Protein AF-A0A2J0MIB4-F1 (afdb_monomer_lite)

pLDDT: mean 93.13, std 9.89, range [42.47, 98.75]

Structure (mmCIF, N/CA/C/O backbone):
data_AF-A0A2J0MIB4-F1
#
_entry.id   AF-A0A2J0MIB4-F1
#
loop_
_atom_site.group_PDB
_atom_site.id
_atom_site.type_symbol
_atom_site.label_atom_id
_atom_site.label_alt_id
_atom_site.label_comp_id
_atom_site.label_asym_id
_atom_site.label_entity_id
_atom_site.label_seq_id
_atom_site.pdbx_PDB_ins_code
_atom_site.Cartn_x
_atom_site.Cartn_y
_atom_site.Cartn_z
_atom_site.occupancy
_atom_site.B_iso_or_equiv
_atom_site.auth_seq_id
_atom_site.auth_comp_id
_atom_site.auth_asym_id
_atom_site.auth_atom_id
_atom_site.pdbx_PDB_model_num
ATOM 1 N N . MET A 1 1 ? -27.833 4.362 18.627 1.00 65.62 1 MET A N 1
ATOM 2 C CA . MET A 1 1 ? -28.154 3.607 17.398 1.00 65.62 1 MET A CA 1
ATOM 3 C C . MET A 1 1 ? -27.001 3.842 16.436 1.00 65.62 1 MET A C 1
ATOM 5 O O . MET A 1 1 ? -26.543 4.974 16.394 1.00 65.62 1 MET A O 1
ATOM 9 N N . ILE A 1 2 ? -26.454 2.807 15.792 1.00 77.62 2 ILE A N 1
ATOM 10 C CA . ILE A 1 2 ? -25.403 2.995 14.778 1.00 77.62 2 ILE A CA 1
ATOM 11 C C . ILE A 1 2 ? -26.098 3.322 13.460 1.00 77.62 2 ILE A C 1
ATOM 13 O O . ILE A 1 2 ? -26.940 2.545 13.018 1.00 77.62 2 ILE A O 1
ATOM 17 N N . ASP A 1 3 ? -25.752 4.467 12.888 1.00 88.25 3 ASP A N 1
ATOM 18 C CA . ASP A 1 3 ? -26.373 5.076 11.709 1.00 88.25 3 ASP A CA 1
ATOM 19 C C . ASP A 1 3 ? -25.356 5.406 10.601 1.00 88.25 3 ASP A C 1
ATOM 21 O O . ASP A 1 3 ? -25.704 6.023 9.602 1.00 88.25 3 ASP A O 1
ATOM 25 N N . ARG A 1 4 ? -24.097 4.978 10.760 1.00 92.69 4 ARG A N 1
ATOM 26 C CA . ARG A 1 4 ? -22.985 5.278 9.846 1.00 92.69 4 ARG A CA 1
ATOM 27 C C . ARG A 1 4 ? -21.941 4.169 9.835 1.00 92.69 4 ARG A C 1
ATOM 29 O O . ARG A 1 4 ? -21.779 3.465 10.832 1.00 92.69 4 ARG A O 1
ATOM 36 N N . ILE A 1 5 ? -21.193 4.064 8.737 1.00 94.75 5 ILE A N 1
ATOM 37 C CA . ILE A 1 5 ? -20.090 3.102 8.588 1.00 94.75 5 ILE A CA 1
ATOM 38 C C . ILE A 1 5 ? -18.940 3.454 9.542 1.00 94.75 5 ILE A C 1
ATOM 40 O O . ILE A 1 5 ? -18.485 2.600 10.302 1.00 94.75 5 ILE A O 1
ATOM 44 N N . ILE A 1 6 ? -18.510 4.722 9.567 1.00 96.12 6 ILE A N 1
ATOM 45 C CA . ILE A 1 6 ? -17.484 5.226 10.494 1.00 96.12 6 ILE A CA 1
ATOM 46 C C . ILE A 1 6 ? -18.156 5.575 11.829 1.00 96.12 6 ILE A C 1
ATOM 48 O O . ILE A 1 6 ? -18.542 6.712 12.105 1.00 96.12 6 ILE A O 1
ATOM 52 N N . ASN A 1 7 ? -18.360 4.558 12.660 1.00 95.12 7 ASN A N 1
ATOM 53 C CA . ASN A 1 7 ? -19.226 4.620 13.838 1.00 95.12 7 ASN A CA 1
ATOM 54 C C . ASN A 1 7 ? -18.513 4.961 15.160 1.00 95.12 7 ASN A C 1
ATOM 56 O O . ASN A 1 7 ? -19.194 5.190 16.161 1.00 95.12 7 ASN A O 1
ATOM 60 N N . THR A 1 8 ? -17.178 5.054 15.187 1.00 95.56 8 THR A N 1
ATOM 61 C CA . THR A 1 8 ? -16.422 5.448 16.387 1.00 95.56 8 THR A CA 1
ATOM 62 C C . THR A 1 8 ? -15.363 6.512 16.095 1.00 95.56 8 THR A C 1
ATOM 64 O O . THR A 1 8 ? -14.706 6.516 15.058 1.00 95.56 8 THR A O 1
ATOM 67 N N . LYS A 1 9 ? -15.183 7.435 17.049 1.00 94.12 9 LYS A N 1
ATOM 68 C CA . LYS A 1 9 ? -14.080 8.414 17.055 1.00 94.12 9 LYS A CA 1
ATOM 69 C C . LYS A 1 9 ? -12.878 7.937 17.873 1.00 94.12 9 LYS A C 1
ATOM 71 O O . LYS A 1 9 ? -11.797 8.504 17.750 1.00 94.12 9 LYS A O 1
ATOM 76 N N . ASN A 1 10 ? -13.064 6.935 18.733 1.00 95.25 10 ASN A N 1
ATOM 77 C CA . ASN A 1 10 ? -11.999 6.410 19.575 1.00 95.25 10 ASN A CA 1
ATOM 78 C C . ASN A 1 10 ? -11.287 5.266 18.851 1.00 95.25 10 ASN A C 1
ATOM 80 O O . ASN A 1 10 ? -11.841 4.178 18.704 1.00 95.25 10 ASN A O 1
ATOM 84 N N . ILE A 1 11 ? -10.041 5.512 18.445 1.00 95.88 11 ILE A N 1
ATOM 85 C CA . ILE A 1 11 ? -9.193 4.525 17.765 1.00 95.88 11 ILE A CA 1
ATOM 86 C C . ILE A 1 11 ? -8.948 3.295 18.638 1.00 95.88 11 ILE A C 1
ATOM 88 O O . ILE A 1 11 ? -8.892 2.181 18.124 1.00 95.88 11 ILE A O 1
ATOM 92 N N . LYS A 1 12 ? -8.865 3.465 19.962 1.00 95.19 12 LYS A N 1
ATOM 93 C CA . LYS A 1 12 ? -8.644 2.342 20.880 1.00 95.19 12 LYS A CA 1
ATOM 94 C C . LYS A 1 12 ? -9.797 1.345 20.853 1.00 95.19 12 LYS A C 1
ATOM 96 O O . LYS A 1 12 ? -9.542 0.148 20.919 1.00 95.19 12 LYS A O 1
ATOM 101 N N . ASP A 1 13 ? -11.020 1.830 20.661 1.00 95.56 13 ASP A N 1
ATOM 102 C CA . ASP A 1 13 ? -12.225 0.997 20.625 1.00 95.56 13 ASP A CA 1
ATOM 103 C C . ASP A 1 13 ? -12.520 0.436 19.230 1.00 95.56 13 ASP A C 1
ATOM 105 O O . ASP A 1 13 ? -13.460 -0.338 19.087 1.00 95.56 13 ASP A O 1
ATOM 109 N N . ALA A 1 14 ? -11.788 0.868 18.199 1.00 97.62 14 ALA A N 1
ATOM 110 C CA . ALA A 1 14 ? -12.029 0.458 16.823 1.00 97.62 14 ALA A CA 1
ATOM 111 C C . ALA A 1 14 ? -11.465 -0.941 16.549 1.00 97.62 14 ALA A C 1
ATOM 113 O O . ALA A 1 14 ? -10.335 -1.240 16.942 1.00 97.62 14 ALA A O 1
ATOM 114 N N . ASP A 1 15 ? -12.232 -1.754 15.831 1.00 97.38 15 ASP A N 1
ATOM 115 C CA . ASP A 1 15 ? -11.788 -3.029 15.263 1.00 97.38 15 ASP A CA 1
ATOM 116 C C . ASP A 1 15 ? -11.026 -2.772 13.952 1.00 97.38 15 ASP A C 1
ATOM 118 O O . ASP A 1 15 ? -9.971 -3.355 13.693 1.00 97.38 15 ASP A O 1
ATOM 122 N N . VAL A 1 16 ? -11.538 -1.824 13.157 1.00 98.06 16 VAL A N 1
ATOM 123 C CA . VAL A 1 16 ? -10.976 -1.397 11.873 1.00 98.06 16 VAL A CA 1
ATOM 124 C C . VAL A 1 16 ? -10.640 0.090 11.910 1.00 98.06 16 VAL A C 1
ATOM 126 O O . VAL A 1 16 ? -11.438 0.920 12.352 1.00 98.06 16 VAL A O 1
ATOM 129 N N . VAL A 1 17 ? -9.467 0.449 11.396 1.00 98.56 17 VAL A N 1
ATOM 130 C CA . VAL A 1 17 ? -9.052 1.842 11.218 1.00 98.56 17 VAL A CA 1
ATOM 131 C C . VAL A 1 17 ? -8.842 2.126 9.738 1.00 98.56 17 VAL A C 1
ATOM 133 O O . VAL A 1 17 ? -7.945 1.574 9.102 1.00 98.56 17 VAL A O 1
ATOM 136 N N . ILE A 1 18 ? -9.646 3.038 9.198 1.00 98.44 18 ILE A N 1
ATOM 137 C CA . ILE A 1 18 ? -9.416 3.609 7.877 1.00 98.44 18 ILE A CA 1
ATOM 138 C C . ILE A 1 18 ? -8.330 4.681 8.010 1.00 98.44 18 ILE A C 1
ATOM 140 O O . ILE A 1 18 ? -8.533 5.708 8.662 1.00 98.44 18 ILE A O 1
ATOM 144 N N . LEU A 1 19 ? -7.175 4.454 7.391 1.00 98.56 19 LEU A N 1
ATOM 145 C CA . 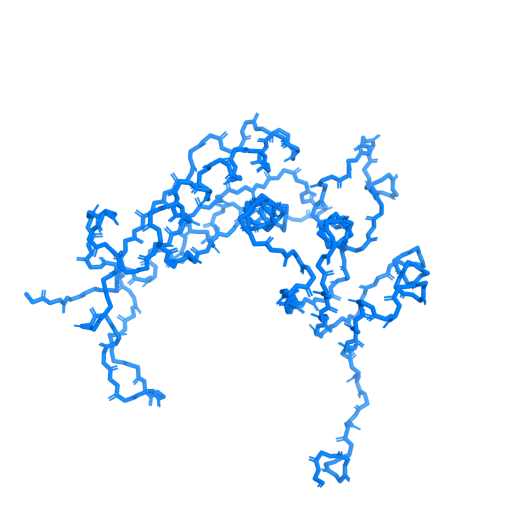LEU A 1 19 ? -6.027 5.357 7.397 1.00 98.56 19 LEU A CA 1
ATOM 146 C C . LEU A 1 19 ? -5.927 6.076 6.051 1.00 98.56 19 LEU A C 1
ATOM 148 O O . LEU A 1 19 ? -5.504 5.505 5.051 1.00 98.56 19 LEU A O 1
ATOM 152 N N . SER A 1 20 ? -6.297 7.350 6.001 1.00 98.50 20 SER A N 1
ATOM 153 C CA . SER A 1 20 ? -6.128 8.163 4.794 1.00 98.50 20 SER A CA 1
ATOM 154 C C . SER A 1 20 ? -4.698 8.691 4.669 1.00 98.50 20 SER A C 1
ATOM 156 O O . SER A 1 20 ? -4.241 9.457 5.519 1.00 98.50 20 SER A O 1
ATOM 158 N N . ALA A 1 21 ? -4.038 8.364 3.560 1.00 98.06 21 ALA A N 1
ATOM 159 C CA . ALA A 1 21 ? -2.727 8.856 3.150 1.00 98.06 21 ALA A CA 1
ATOM 160 C C . ALA A 1 21 ? -2.851 9.629 1.817 1.00 98.06 21 ALA A C 1
ATOM 162 O O . ALA A 1 21 ? -2.502 9.103 0.761 1.00 98.06 21 ALA A O 1
ATOM 163 N N . PRO A 1 22 ? -3.385 10.868 1.830 1.00 96.88 22 PRO A N 1
ATOM 164 C CA . PRO A 1 22 ? -3.568 11.672 0.621 1.00 96.88 22 PRO A CA 1
ATOM 165 C C . PRO A 1 22 ? -2.215 12.188 0.124 1.00 96.88 22 PRO A C 1
ATOM 167 O O . PRO A 1 22 ? -1.774 13.282 0.489 1.00 96.88 22 PRO A O 1
ATOM 170 N N . TYR A 1 23 ? -1.543 11.364 -0.670 1.00 96.19 23 TYR A N 1
ATOM 171 C CA . TYR A 1 23 ? -0.230 11.640 -1.227 1.00 96.19 23 TYR A CA 1
ATOM 172 C C . TYR A 1 23 ? -0.287 11.654 -2.749 1.00 96.19 23 TYR A C 1
ATOM 174 O O . TYR A 1 23 ? -0.892 10.774 -3.354 1.00 96.19 23 TYR A O 1
ATOM 182 N N . GLU A 1 24 ? 0.329 12.669 -3.338 1.00 93.25 24 GLU A N 1
ATOM 183 C CA . GLU A 1 24 ? 0.481 12.853 -4.776 1.00 93.25 24 GLU A CA 1
ATOM 184 C C . GLU A 1 24 ? 1.740 13.691 -4.981 1.00 93.25 24 GLU A C 1
ATOM 186 O O . GLU A 1 24 ? 1.788 14.850 -4.566 1.00 93.25 24 GLU A O 1
ATOM 191 N N . HIS A 1 25 ? 2.779 13.084 -5.535 1.00 90.00 25 HIS A N 1
ATOM 192 C CA . HIS A 1 25 ? 4.059 13.737 -5.795 1.00 90.00 25 HIS A CA 1
ATOM 193 C C . HIS A 1 25 ? 4.787 13.086 -6.967 1.00 90.00 25 HIS A C 1
ATOM 195 O O . HIS A 1 25 ? 5.466 13.785 -7.712 1.00 90.00 25 HIS A O 1
ATOM 201 N N . SER A 1 26 ? 4.693 11.763 -7.116 1.00 81.75 26 SER A N 1
ATOM 202 C CA . SER A 1 26 ? 5.381 11.031 -8.179 1.00 81.75 26 SER A CA 1
ATOM 203 C C . SER A 1 26 ? 4.499 10.742 -9.392 1.00 81.75 26 SER A C 1
ATOM 205 O O . SER A 1 26 ? 4.967 10.064 -10.297 1.00 81.75 26 SER A O 1
ATOM 207 N N . VAL A 1 27 ? 3.244 11.211 -9.436 1.00 84.38 27 VAL A N 1
ATOM 208 C CA . VAL A 1 27 ? 2.352 11.043 -10.600 1.00 84.38 27 VAL A CA 1
ATOM 209 C C . VAL A 1 27 ? 3.012 11.498 -11.908 1.00 84.38 27 VAL A C 1
ATOM 211 O O . VAL A 1 27 ? 3.536 12.603 -12.002 1.00 84.38 27 VAL A O 1
ATOM 214 N N . SER A 1 28 ? 2.941 10.652 -12.936 1.00 77.62 28 SER A N 1
ATOM 215 C CA . SER A 1 28 ? 3.608 10.872 -14.230 1.00 77.62 28 SER A CA 1
ATOM 216 C C . SER A 1 28 ? 2.726 11.533 -15.296 1.00 77.62 28 SER A C 1
ATOM 218 O O . SER A 1 28 ? 3.239 11.972 -16.322 1.00 77.62 28 SER A O 1
ATOM 220 N N . PHE A 1 29 ? 1.403 11.603 -15.091 1.00 82.31 29 PHE A N 1
ATOM 221 C CA . PHE A 1 29 ? 0.470 12.119 -16.102 1.00 82.31 29 PHE A CA 1
ATOM 222 C C . PHE A 1 29 ? -0.543 13.131 -15.553 1.00 82.31 29 PHE A C 1
ATOM 224 O O . PHE A 1 29 ? -0.432 14.324 -15.822 1.00 82.31 29 PHE A O 1
ATOM 231 N N . MET A 1 30 ? -1.541 12.674 -14.790 1.00 87.31 30 MET A N 1
ATOM 232 C CA . MET A 1 30 ? -2.611 13.521 -14.253 1.00 87.31 30 MET A CA 1
ATOM 233 C C . MET A 1 30 ? -2.613 13.505 -12.726 1.00 87.31 30 MET A C 1
ATOM 235 O O . MET A 1 30 ? -2.502 12.445 -12.114 1.00 87.31 30 MET A O 1
ATOM 239 N N . GLY A 1 31 ? -2.787 14.686 -12.130 1.00 90.62 31 GLY A N 1
ATOM 240 C CA . GLY A 1 31 ? -3.015 14.835 -10.693 1.00 90.62 31 GLY A CA 1
ATOM 241 C C . GLY A 1 31 ? -4.488 14.687 -10.293 1.00 90.62 31 GLY A C 1
ATOM 242 O O . GLY A 1 31 ? -5.376 14.511 -11.129 1.00 90.62 31 GLY A O 1
ATOM 243 N N . GLY A 1 32 ? -4.754 14.818 -8.994 1.00 93.62 32 GLY A N 1
ATOM 244 C CA . GLY A 1 32 ? -6.069 14.686 -8.366 1.00 93.62 32 GLY A CA 1
ATOM 245 C C . GLY A 1 32 ? -6.212 13.488 -7.421 1.00 93.62 32 GLY A C 1
ATOM 246 O O . GLY A 1 32 ? -7.149 13.463 -6.619 1.00 93.62 32 GLY A O 1
ATOM 247 N N . THR A 1 33 ? -5.280 12.537 -7.427 1.00 94.62 33 THR A N 1
ATOM 248 C CA . THR A 1 33 ? -5.353 11.320 -6.615 1.00 94.62 33 THR A CA 1
ATOM 249 C C . THR A 1 33 ? -5.280 11.602 -5.111 1.00 94.62 33 THR A C 1
ATOM 251 O O . THR A 1 33 ? -5.970 10.962 -4.317 1.00 94.62 33 THR A O 1
ATOM 254 N N . ALA A 1 34 ? -4.592 12.672 -4.687 1.00 95.88 34 ALA A N 1
ATOM 255 C CA . ALA A 1 34 ? -4.608 13.114 -3.285 1.00 95.88 34 ALA A CA 1
ATOM 256 C C . ALA A 1 34 ? -6.013 13.512 -2.770 1.00 95.88 34 ALA A C 1
ATOM 258 O O . ALA A 1 34 ? -6.234 13.582 -1.556 1.00 95.88 34 ALA A O 1
ATOM 259 N N . GLN A 1 35 ? -6.980 13.770 -3.660 1.00 96.62 35 GLN A N 1
ATOM 260 C CA . GLN A 1 35 ? -8.370 14.058 -3.291 1.00 96.62 35 GLN A CA 1
ATOM 261 C C . GLN A 1 35 ? -9.207 12.789 -3.065 1.00 96.62 35 GLN A C 1
ATOM 263 O O . GLN A 1 35 ? -10.248 12.867 -2.405 1.00 96.62 35 GLN A O 1
ATOM 268 N N . GLY A 1 36 ? -8.746 11.636 -3.565 1.00 96.81 36 GLY A N 1
ATOM 269 C CA . GLY A 1 36 ? -9.427 10.342 -3.490 1.00 96.81 36 GLY A CA 1
ATOM 270 C C . GLY A 1 36 ? -9.872 9.974 -2.073 1.00 96.81 36 GLY A C 1
ATOM 271 O O . GLY A 1 36 ? -11.076 9.802 -1.859 1.00 96.81 36 GLY A O 1
ATOM 272 N N . PRO A 1 37 ? -8.973 9.975 -1.066 1.00 97.69 37 PRO A N 1
ATOM 273 C CA . PRO A 1 37 ? -9.341 9.616 0.301 1.00 97.69 37 PRO A CA 1
ATOM 274 C C . PRO A 1 37 ? -10.475 10.473 0.861 1.00 97.69 37 PRO A C 1
ATOM 276 O O . PRO A 1 37 ? -11.413 9.951 1.452 1.00 97.69 37 PRO A O 1
ATOM 279 N N . LYS A 1 38 ? -10.445 11.794 0.629 1.00 96.75 38 LYS A N 1
ATOM 280 C CA . LYS A 1 38 ? -11.499 12.700 1.112 1.00 96.75 38 LYS A CA 1
ATOM 281 C C . LYS A 1 38 ? -12.851 12.372 0.477 1.00 96.75 38 LYS A C 1
ATOM 283 O O . LYS A 1 38 ? -13.867 12.416 1.162 1.00 96.75 38 LYS A O 1
ATOM 288 N N . LYS A 1 39 ? -12.875 12.069 -0.824 1.00 97.00 39 LYS A N 1
ATOM 289 C CA . LYS A 1 39 ? -14.112 11.734 -1.540 1.00 97.00 39 LYS A CA 1
ATOM 290 C C . LYS A 1 39 ? -14.695 10.402 -1.072 1.00 97.00 39 LYS A C 1
ATOM 292 O O . LYS A 1 39 ? -15.890 10.355 -0.814 1.00 97.00 39 LYS A O 1
ATOM 297 N N . ILE A 1 40 ? -13.859 9.379 -0.886 1.00 97.62 40 ILE A N 1
ATOM 298 C CA . ILE A 1 40 ? -14.291 8.071 -0.371 1.00 97.62 40 ILE A CA 1
ATOM 299 C C . ILE A 1 40 ? -14.894 8.219 1.028 1.00 97.62 40 ILE A C 1
ATOM 301 O O . ILE A 1 40 ? -16.010 7.765 1.252 1.00 97.62 40 ILE A O 1
ATOM 305 N N . ILE A 1 41 ? -14.209 8.913 1.945 1.00 97.19 41 ILE A N 1
ATOM 306 C CA . ILE A 1 41 ? -14.714 9.139 3.310 1.00 97.19 41 ILE A CA 1
ATOM 307 C C . ILE A 1 41 ? -16.061 9.867 3.295 1.00 97.19 41 ILE A C 1
ATOM 309 O O . ILE A 1 41 ? -16.993 9.431 3.962 1.00 97.19 41 ILE A O 1
ATOM 313 N N . ASN A 1 42 ? -16.204 10.917 2.480 1.00 95.06 42 ASN A N 1
ATOM 314 C CA . ASN A 1 42 ? -17.478 11.624 2.358 1.00 95.06 42 ASN A CA 1
ATOM 315 C C . ASN A 1 42 ? -18.620 10.699 1.904 1.00 95.06 42 ASN A C 1
ATOM 317 O O . ASN A 1 42 ? -19.725 10.823 2.429 1.00 95.06 42 ASN A O 1
ATOM 321 N N . CYS A 1 43 ? -18.360 9.786 0.959 1.00 94.44 43 CYS A N 1
ATOM 322 C CA . CYS A 1 43 ? -19.354 8.810 0.516 1.00 94.44 43 CYS A CA 1
ATOM 323 C C . CYS A 1 43 ? -19.701 7.800 1.620 1.00 94.44 43 CYS A C 1
ATOM 325 O O . CYS A 1 43 ? -20.879 7.526 1.832 1.00 94.44 43 CYS A O 1
ATOM 327 N N . LEU A 1 44 ? -18.695 7.285 2.340 1.00 93.44 44 LEU A N 1
ATOM 328 C CA . LEU A 1 44 ? -18.892 6.348 3.455 1.00 93.44 44 LEU A CA 1
ATOM 329 C C . LEU A 1 44 ? -19.725 6.957 4.594 1.00 93.44 44 LEU A C 1
ATOM 331 O O . LEU A 1 44 ? -20.465 6.235 5.257 1.00 93.44 44 LEU A O 1
ATOM 335 N N . ASP A 1 45 ? -19.606 8.267 4.819 1.00 88.62 45 ASP A N 1
ATOM 336 C CA . ASP A 1 45 ? -20.331 8.967 5.883 1.00 88.62 45 ASP A CA 1
ATOM 337 C C . ASP A 1 45 ? -21.764 9.366 5.499 1.00 88.62 45 ASP A C 1
ATOM 339 O O . ASP A 1 45 ? -22.601 9.485 6.390 1.00 88.62 45 ASP A O 1
ATOM 343 N N . ASN A 1 46 ? -22.055 9.619 4.215 1.00 85.88 46 ASN A N 1
ATOM 344 C CA . ASN A 1 46 ? -23.288 10.329 3.832 1.00 85.88 46 ASN A CA 1
ATOM 345 C C . ASN A 1 46 ? -24.085 9.713 2.671 1.00 85.88 46 ASN A C 1
ATOM 347 O O . ASN A 1 46 ? -25.162 10.219 2.362 1.00 85.88 46 ASN A O 1
ATOM 351 N N . ASN A 1 47 ? -23.573 8.693 1.973 1.00 88.62 47 ASN A N 1
ATOM 352 C CA . ASN A 1 47 ? -24.122 8.292 0.669 1.00 88.62 47 ASN A CA 1
ATOM 353 C C . ASN A 1 47 ? -24.361 6.788 0.499 1.00 88.62 47 ASN A C 1
ATOM 355 O O . ASN A 1 47 ? -24.714 6.373 -0.604 1.00 88.62 47 ASN A O 1
ATOM 359 N N . LEU A 1 48 ? -24.158 5.977 1.540 1.00 91.12 48 LEU A N 1
ATOM 360 C CA . LEU A 1 48 ? -24.322 4.526 1.468 1.00 91.12 48 LEU A CA 1
ATOM 361 C C . LEU A 1 48 ? -25.360 4.025 2.465 1.00 91.12 48 LEU A C 1
ATOM 363 O O . LEU A 1 48 ? -25.413 4.476 3.608 1.00 91.12 48 LEU A O 1
ATOM 367 N N . GLU A 1 49 ? -26.129 3.036 2.024 1.00 91.62 49 GLU A N 1
ATOM 368 C CA . GLU A 1 49 ? -26.959 2.223 2.903 1.00 91.62 49 GLU A CA 1
ATOM 369 C C . GLU A 1 49 ? -26.075 1.334 3.786 1.00 91.62 49 GLU A C 1
ATOM 371 O O . GLU A 1 49 ? -25.033 0.840 3.351 1.00 91.62 49 GLU A O 1
ATOM 376 N N . LEU A 1 50 ? -26.490 1.103 5.035 1.00 93.06 50 LEU A N 1
ATOM 377 C CA . LEU A 1 50 ? -25.729 0.250 5.958 1.00 93.06 50 LEU A CA 1
ATOM 378 C C . LEU A 1 50 ? -25.893 -1.245 5.672 1.00 93.06 50 LEU A C 1
ATOM 380 O O . LEU A 1 50 ? -25.071 -2.038 6.135 1.00 93.06 50 LEU A O 1
ATOM 384 N N . PHE A 1 51 ? -26.972 -1.627 4.985 1.00 95.00 51 PHE A N 1
ATOM 385 C CA . PHE A 1 51 ? -27.276 -3.016 4.675 1.00 95.00 51 PHE A CA 1
ATOM 386 C C . PHE A 1 51 ? -26.480 -3.471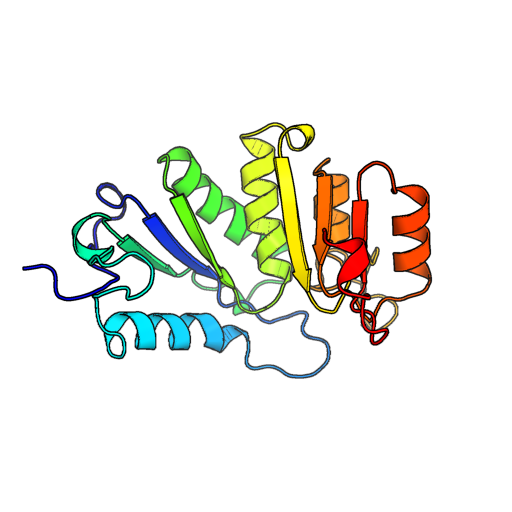 3.455 1.00 95.00 51 PHE A C 1
ATOM 388 O O . PHE A 1 51 ? -26.648 -2.951 2.353 1.00 95.00 51 PHE A O 1
ATOM 395 N N . ASP A 1 52 ? -25.634 -4.470 3.664 1.00 94.81 52 ASP A N 1
ATOM 396 C CA . ASP A 1 52 ? -24.899 -5.145 2.610 1.00 94.81 52 ASP A CA 1
ATOM 397 C C . ASP A 1 52 ? -25.768 -6.261 2.014 1.00 94.81 52 ASP A C 1
ATOM 399 O O . ASP A 1 52 ? -26.225 -7.163 2.725 1.00 94.81 52 ASP A O 1
ATOM 403 N N . VAL A 1 53 ? -26.018 -6.177 0.707 1.00 95.56 53 VAL A N 1
ATOM 404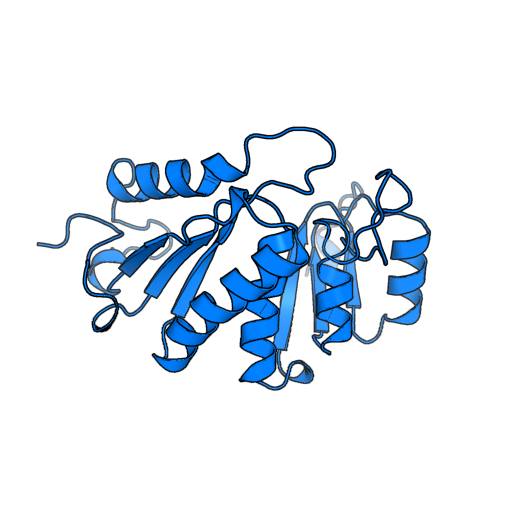 C CA . VAL A 1 53 ? -26.912 -7.096 -0.013 1.00 95.56 53 VAL A CA 1
ATOM 405 C C . VAL A 1 53 ? -26.287 -8.459 -0.288 1.00 95.56 53 VAL A C 1
ATOM 407 O O . VAL A 1 53 ? -27.022 -9.415 -0.488 1.00 95.56 53 VAL A O 1
ATOM 410 N N . GLU A 1 54 ? -24.960 -8.574 -0.291 1.00 95.56 54 GLU A N 1
ATOM 411 C CA . GLU A 1 54 ? -24.268 -9.841 -0.538 1.00 95.56 54 GLU A CA 1
ATOM 412 C C . GLU A 1 54 ? -24.150 -10.649 0.761 1.00 95.56 54 GLU A C 1
ATOM 414 O O . GLU A 1 54 ? -24.397 -11.854 0.794 1.00 95.56 54 GLU A O 1
ATOM 419 N N . LEU A 1 55 ? -23.849 -9.963 1.865 1.00 94.81 55 LEU A N 1
ATOM 420 C CA . LEU A 1 55 ? -23.710 -10.547 3.198 1.00 94.81 55 LEU A CA 1
ATOM 421 C C . LEU A 1 55 ? -25.032 -10.611 3.977 1.00 94.81 55 LEU A C 1
ATOM 423 O O . LEU A 1 55 ? -25.063 -11.169 5.078 1.00 94.81 55 LEU A O 1
ATOM 427 N N . HIS A 1 56 ? -26.102 -10.009 3.448 1.00 95.69 56 HIS A N 1
ATOM 428 C CA . HIS A 1 56 ? -27.421 -9.885 4.075 1.00 95.69 56 HIS A CA 1
ATOM 429 C C . HIS A 1 56 ? -27.365 -9.421 5.542 1.00 95.69 56 HIS A C 1
ATOM 431 O O . HIS A 1 56 ? -28.047 -9.957 6.423 1.00 95.69 56 HIS A O 1
ATOM 437 N N . CYS A 1 57 ? -26.522 -8.433 5.845 1.00 95.62 57 CYS A N 1
ATOM 438 C CA . CYS A 1 57 ? -26.428 -7.866 7.188 1.00 95.62 57 CYS A CA 1
ATOM 439 C C . CYS A 1 57 ? -25.951 -6.413 7.161 1.00 95.62 57 CYS A C 1
ATOM 441 O O . CYS A 1 57 ? -25.649 -5.880 6.105 1.00 95.62 57 CYS A O 1
ATOM 443 N N . GLU A 1 58 ? -25.871 -5.769 8.326 1.00 95.06 58 GLU A N 1
ATOM 444 C CA . GLU A 1 58 ? -25.280 -4.433 8.463 1.00 95.06 58 GLU A CA 1
ATOM 445 C C . GLU A 1 58 ? -23.898 -4.546 9.128 1.00 95.06 58 GLU A C 1
ATOM 447 O O . GLU A 1 58 ? -23.825 -4.608 10.364 1.00 95.06 58 GLU A O 1
ATOM 452 N N . PRO A 1 59 ? -22.787 -4.582 8.362 1.00 93.88 59 PRO A N 1
ATOM 453 C CA . PRO A 1 59 ? -21.441 -4.717 8.925 1.00 93.88 59 PRO A CA 1
ATOM 454 C C . PRO A 1 59 ? -21.121 -3.632 9.955 1.00 93.88 59 PRO A C 1
ATOM 456 O O . PRO A 1 59 ? -20.535 -3.916 10.999 1.00 93.88 59 PRO A O 1
ATOM 459 N N . ALA A 1 60 ? -21.606 -2.409 9.721 1.00 93.81 60 ALA A N 1
ATOM 460 C CA . ALA A 1 60 ? -21.443 -1.277 10.628 1.00 93.81 60 ALA A CA 1
ATOM 461 C C . ALA A 1 60 ? -22.030 -1.526 12.030 1.00 93.81 60 ALA A C 1
ATOM 463 O O . ALA A 1 60 ? -21.588 -0.901 12.988 1.00 93.81 60 ALA A O 1
ATOM 464 N N . LYS A 1 61 ? -22.995 -2.442 12.198 1.00 94.44 61 LYS A N 1
ATOM 465 C CA . LYS A 1 61 ? -23.527 -2.807 13.525 1.00 94.44 61 LYS A CA 1
ATOM 466 C C . LYS A 1 61 ? -22.679 -3.846 14.259 1.00 94.44 61 LYS A C 1
ATOM 468 O O . LYS A 1 61 ? -22.858 -4.023 15.461 1.00 94.44 61 LYS A O 1
ATOM 473 N N . LYS A 1 62 ? -21.780 -4.531 13.550 1.00 94.50 62 LYS A N 1
ATOM 474 C CA . LYS A 1 62 ? -20.937 -5.616 14.075 1.00 94.50 62 LYS A CA 1
ATOM 475 C C . LYS A 1 62 ? -19.476 -5.201 14.250 1.00 94.50 62 LYS A C 1
ATOM 477 O O . LYS A 1 62 ? -18.789 -5.800 15.066 1.00 94.50 62 LYS A O 1
ATOM 482 N N . ILE A 1 63 ? -19.019 -4.203 13.494 1.00 95.44 63 ILE A N 1
ATOM 483 C CA . ILE A 1 63 ? -17.616 -3.781 13.421 1.00 95.44 63 ILE A CA 1
ATOM 484 C C . ILE A 1 63 ? -17.516 -2.301 13.788 1.00 95.44 63 ILE A C 1
ATOM 486 O O . ILE A 1 63 ? -18.175 -1.450 13.181 1.00 95.44 63 ILE A O 1
ATOM 490 N N . LYS A 1 64 ? -16.670 -1.971 14.764 1.00 96.88 64 LYS A N 1
ATOM 491 C CA . LYS A 1 64 ? -16.341 -0.586 15.101 1.00 96.88 64 LYS A CA 1
ATOM 492 C C . LYS A 1 64 ? -15.279 -0.060 14.147 1.00 96.88 64 LYS A C 1
ATOM 494 O O . LYS A 1 64 ? -14.141 -0.526 14.159 1.00 96.88 64 LYS A O 1
ATOM 499 N N . THR A 1 65 ? -15.640 0.946 13.361 1.00 97.56 65 THR A N 1
ATOM 500 C CA . THR A 1 65 ? -14.751 1.547 12.365 1.00 97.56 65 THR A CA 1
ATOM 501 C C . THR A 1 65 ? -14.431 2.984 12.744 1.00 97.56 65 THR A C 1
ATOM 503 O O . THR A 1 65 ? -15.334 3.799 12.953 1.00 97.56 65 THR A O 1
ATOM 506 N N . ALA A 1 66 ? -13.139 3.296 12.816 1.00 97.81 66 ALA A N 1
ATOM 507 C CA . ALA A 1 66 ? -12.634 4.652 12.988 1.00 97.81 66 ALA A CA 1
ATOM 508 C C . ALA A 1 66 ? -11.926 5.141 11.723 1.00 97.81 66 ALA A C 1
ATOM 510 O O . ALA A 1 66 ? -11.472 4.352 10.896 1.00 97.81 66 ALA A O 1
ATOM 511 N N . HIS A 1 67 ? -11.776 6.457 11.605 1.00 98.06 67 HIS A N 1
ATOM 512 C CA . HIS A 1 67 ? -11.039 7.097 10.521 1.00 98.06 67 HIS A CA 1
ATOM 513 C C . HIS A 1 67 ? -9.975 8.039 11.073 1.00 98.06 67 HIS A C 1
ATOM 515 O O . HIS A 1 67 ? -10.252 8.855 11.952 1.00 98.06 67 HIS A O 1
ATOM 521 N N . ILE A 1 68 ? -8.764 7.946 10.524 1.00 97.69 68 ILE A N 1
ATOM 522 C CA . ILE A 1 68 ? -7.699 8.928 10.729 1.00 97.69 68 ILE A CA 1
ATOM 523 C C . ILE A 1 68 ? -7.048 9.310 9.407 1.00 97.69 68 ILE A C 1
ATOM 525 O O . ILE A 1 68 ? -7.032 8.554 8.437 1.00 97.69 68 ILE A O 1
ATOM 529 N N . LYS A 1 69 ? -6.477 10.512 9.376 1.00 97.81 69 LYS A N 1
ATOM 530 C CA . LYS A 1 69 ? -5.800 11.074 8.210 1.00 97.81 69 LYS A CA 1
ATOM 531 C C . LYS A 1 69 ? -4.373 11.453 8.575 1.00 97.81 69 LYS A C 1
ATOM 533 O O . LYS A 1 69 ? -4.165 12.227 9.507 1.00 97.81 69 LYS A O 1
ATOM 538 N N . ILE A 1 70 ? -3.406 10.988 7.791 1.00 97.56 70 ILE A N 1
ATOM 539 C CA . ILE A 1 70 ? -2.022 11.446 7.897 1.00 97.56 70 ILE A CA 1
ATOM 540 C C . ILE A 1 70 ? -1.934 12.864 7.330 1.00 97.56 70 ILE A C 1
ATOM 542 O O . ILE A 1 70 ? -2.358 13.142 6.204 1.00 97.56 70 ILE A O 1
ATOM 546 N N . THR A 1 71 ? -1.390 13.783 8.120 1.00 94.94 71 THR A N 1
ATOM 547 C CA . THR A 1 71 ? -1.231 15.190 7.744 1.00 94.94 71 THR A CA 1
ATOM 548 C C . THR A 1 71 ? 0.134 15.450 7.108 1.00 94.94 71 THR A C 1
ATOM 550 O O . THR A 1 71 ? 1.087 14.699 7.303 1.00 94.94 71 THR A O 1
ATOM 553 N N . GLU A 1 72 ? 0.247 16.538 6.344 1.00 93.88 72 GLU A N 1
ATOM 554 C CA . GLU A 1 72 ? 1.516 17.058 5.801 1.00 93.88 72 GLU A CA 1
ATOM 555 C C . GLU A 1 72 ? 2.316 16.112 4.886 1.00 93.88 72 GLU A C 1
ATOM 557 O O . GLU A 1 72 ? 3.513 16.317 4.694 1.00 93.88 72 GLU A O 1
ATOM 562 N N . LEU A 1 73 ? 1.684 15.091 4.298 1.00 94.69 73 LEU A N 1
ATOM 563 C CA . LEU A 1 73 ? 2.342 14.230 3.306 1.00 94.69 73 LEU A CA 1
ATOM 564 C C . LEU A 1 73 ? 2.729 14.998 2.035 1.00 94.69 73 LEU A C 1
ATOM 566 O O . LEU A 1 73 ? 3.778 14.744 1.459 1.00 94.69 73 LEU A O 1
ATOM 570 N N . ASN A 1 74 ? 1.932 15.991 1.641 1.00 90.62 74 ASN A N 1
ATOM 571 C CA . ASN A 1 74 ? 2.135 16.804 0.438 1.00 90.62 74 ASN A CA 1
ATOM 572 C C . ASN A 1 74 ? 3.418 17.657 0.442 1.00 90.62 74 ASN A C 1
ATOM 574 O O . ASN A 1 74 ? 3.775 18.221 -0.584 1.00 90.62 74 ASN A O 1
ATOM 578 N N . LYS A 1 75 ? 4.090 17.795 1.590 1.00 91.81 75 LYS A N 1
ATOM 579 C CA . LYS A 1 75 ? 5.355 18.540 1.721 1.00 91.81 75 LYS A CA 1
ATOM 580 C C . LYS A 1 75 ? 6.586 17.635 1.589 1.00 91.81 75 LYS A C 1
ATOM 582 O O . LYS A 1 75 ? 7.710 18.103 1.763 1.00 91.81 75 LYS A O 1
ATOM 587 N N . LEU A 1 76 ? 6.387 16.332 1.392 1.00 94.88 76 LEU A N 1
ATOM 588 C CA . LEU A 1 76 ? 7.433 15.323 1.489 1.00 94.88 76 LEU A CA 1
ATOM 589 C C . LEU A 1 76 ? 7.725 14.702 0.124 1.00 94.88 76 LEU A C 1
ATOM 591 O O . LEU A 1 76 ? 6.817 14.338 -0.620 1.00 94.88 76 LEU A O 1
ATOM 595 N N . ILE A 1 77 ? 9.014 14.513 -0.149 1.00 93.62 77 ILE A N 1
ATOM 596 C CA . ILE A 1 77 ? 9.471 13.648 -1.240 1.00 93.62 77 ILE A CA 1
ATOM 597 C C . ILE A 1 77 ? 9.078 12.181 -0.964 1.00 93.62 77 ILE A C 1
ATOM 599 O O . ILE A 1 77 ? 8.906 11.833 0.215 1.00 93.62 77 ILE A O 1
ATOM 603 N N . PRO A 1 78 ? 9.000 11.318 -1.993 1.00 93.50 78 PRO A N 1
ATOM 604 C CA . PRO A 1 78 ? 8.482 9.950 -1.882 1.00 93.50 78 PRO A CA 1
ATOM 605 C C . PRO A 1 78 ? 9.064 9.129 -0.732 1.00 93.50 78 PRO A C 1
ATOM 607 O O . PRO A 1 78 ? 8.316 8.630 0.109 1.00 93.50 78 PRO A O 1
ATOM 610 N N . GLU A 1 79 ? 10.390 9.085 -0.592 1.00 94.12 79 GLU A N 1
ATOM 611 C CA . GLU A 1 79 ? 11.050 8.360 0.504 1.00 94.12 79 GLU A CA 1
ATOM 612 C C . GLU A 1 79 ? 10.615 8.861 1.899 1.00 94.12 79 GLU A C 1
ATOM 614 O O . GLU A 1 79 ? 10.366 8.081 2.822 1.00 94.12 79 GLU A O 1
ATOM 619 N N . LYS A 1 80 ? 10.500 10.183 2.083 1.00 96.62 80 LYS A N 1
ATOM 620 C CA . LYS A 1 80 ? 10.095 10.769 3.372 1.00 96.62 80 LYS A CA 1
ATOM 621 C C . LYS A 1 80 ? 8.611 10.538 3.651 1.00 96.62 80 LYS A C 1
ATOM 623 O O . LYS A 1 80 ? 8.245 10.307 4.804 1.00 96.62 80 LYS A O 1
ATOM 628 N N . ALA A 1 81 ? 7.769 10.587 2.619 1.00 96.50 81 ALA A N 1
ATOM 629 C CA . ALA A 1 81 ? 6.352 10.264 2.728 1.00 96.50 81 ALA A CA 1
ATOM 630 C C . ALA A 1 81 ? 6.161 8.795 3.131 1.00 96.50 81 ALA A C 1
ATOM 632 O O . ALA A 1 81 ? 5.466 8.522 4.108 1.00 96.50 81 ALA A O 1
ATOM 633 N N . ALA A 1 82 ? 6.866 7.875 2.466 1.00 95.75 82 ALA A N 1
ATOM 634 C CA . ALA A 1 82 ? 6.914 6.458 2.811 1.00 95.75 82 ALA A CA 1
ATOM 635 C C . ALA A 1 82 ? 7.290 6.227 4.282 1.00 95.75 82 ALA A C 1
ATOM 637 O O . ALA A 1 82 ? 6.561 5.540 4.995 1.00 95.75 82 ALA A O 1
ATOM 638 N N . LYS A 1 83 ? 8.365 6.862 4.774 1.00 96.88 83 LYS A N 1
ATOM 639 C CA . LYS A 1 83 ? 8.785 6.763 6.187 1.00 96.88 83 LYS A CA 1
ATOM 640 C C . LYS A 1 83 ? 7.728 7.288 7.160 1.00 96.88 83 LYS A C 1
ATOM 642 O O . LYS A 1 83 ? 7.508 6.689 8.213 1.00 96.88 83 LYS A O 1
ATOM 647 N N . LYS A 1 84 ? 7.049 8.391 6.823 1.00 97.94 84 LYS A N 1
ATOM 648 C CA . LYS A 1 84 ? 5.961 8.929 7.654 1.00 97.94 84 LYS A CA 1
ATOM 649 C C . LYS A 1 84 ? 4.767 7.972 7.697 1.00 97.94 84 LYS A C 1
ATOM 651 O O . LYS A 1 84 ? 4.263 7.692 8.779 1.00 97.94 84 LYS A O 1
ATOM 656 N N . ILE A 1 85 ? 4.355 7.437 6.547 1.00 98.06 85 ILE A N 1
ATOM 657 C CA . ILE A 1 85 ? 3.271 6.448 6.446 1.00 98.06 85 ILE A CA 1
ATOM 658 C C . ILE A 1 85 ? 3.620 5.198 7.246 1.00 98.06 85 ILE A C 1
ATOM 660 O O . ILE A 1 85 ? 2.809 4.748 8.046 1.00 98.06 85 ILE A O 1
ATOM 664 N N . ASN A 1 86 ? 4.844 4.697 7.097 1.00 98.00 86 ASN A N 1
ATOM 665 C CA . ASN A 1 86 ? 5.358 3.565 7.850 1.00 98.00 86 ASN A CA 1
ATOM 666 C C . ASN A 1 86 ? 5.230 3.768 9.366 1.00 98.00 86 ASN A C 1
ATOM 668 O O . ASN A 1 86 ? 4.727 2.890 10.063 1.00 98.00 86 ASN A O 1
ATOM 672 N N . SER A 1 87 ? 5.628 4.937 9.876 1.00 97.88 87 SER A N 1
ATOM 673 C CA . SER A 1 87 ? 5.520 5.253 11.303 1.00 97.88 87 SER A CA 1
ATOM 674 C C . SER A 1 87 ? 4.069 5.285 11.794 1.00 97.88 87 SER A C 1
ATOM 676 O O . SER A 1 87 ? 3.775 4.709 12.840 1.00 97.88 87 SER A O 1
ATOM 678 N N . GLU A 1 88 ? 3.153 5.917 11.054 1.00 98.06 88 GLU A N 1
ATOM 679 C CA . GLU A 1 88 ? 1.735 5.957 11.441 1.00 98.06 88 GLU A CA 1
ATOM 680 C C . GLU A 1 88 ? 1.075 4.573 11.351 1.00 98.06 88 GLU A C 1
ATOM 682 O O . GLU A 1 88 ? 0.319 4.190 12.241 1.00 98.06 88 GLU A O 1
ATOM 687 N N . TYR A 1 89 ? 1.410 3.790 10.323 1.00 98.19 89 TYR A N 1
ATOM 688 C CA . TYR A 1 89 ? 0.895 2.434 10.136 1.00 98.19 89 TYR A CA 1
ATOM 689 C C . TYR A 1 89 ? 1.377 1.487 11.245 1.00 98.19 89 TYR A C 1
ATOM 691 O O . TYR A 1 89 ? 0.584 0.726 11.794 1.00 98.19 89 TYR A O 1
ATOM 699 N N . GLN A 1 90 ? 2.653 1.577 11.644 1.00 97.75 90 GLN A N 1
ATOM 700 C CA . GLN A 1 90 ? 3.206 0.782 12.748 1.00 97.75 90 GLN A CA 1
ATOM 701 C C . GLN A 1 90 ? 2.476 1.017 14.074 1.00 97.75 90 GLN A C 1
ATOM 703 O O . GLN A 1 90 ? 2.249 0.061 14.808 1.00 97.75 90 GLN A O 1
ATOM 708 N N . LYS A 1 91 ? 2.075 2.258 14.387 1.00 97.12 91 LYS A N 1
ATOM 709 C CA . LYS A 1 91 ? 1.307 2.544 15.615 1.00 97.12 91 LYS A CA 1
ATOM 710 C C . LYS A 1 91 ? -0.000 1.749 15.641 1.00 97.12 91 LYS A C 1
ATOM 712 O O . LYS A 1 91 ? -0.310 1.115 16.642 1.00 97.12 91 LYS A O 1
ATOM 717 N N . LEU A 1 92 ? -0.725 1.737 14.521 1.00 97.75 92 LEU A N 1
ATOM 718 C CA . LEU A 1 92 ? -1.980 0.993 14.390 1.00 97.75 92 LEU A CA 1
ATOM 719 C C . LEU A 1 92 ? -1.763 -0.520 14.465 1.00 97.75 92 LEU A C 1
ATOM 721 O O . LEU A 1 92 ? -2.529 -1.214 15.129 1.00 97.75 92 LEU A O 1
ATOM 725 N N . LEU A 1 93 ? -0.707 -1.026 13.820 1.00 96.00 93 LEU A N 1
ATOM 726 C CA . LEU A 1 93 ? -0.340 -2.435 13.926 1.00 96.00 93 LEU A CA 1
ATOM 727 C C . LEU A 1 93 ? -0.035 -2.811 15.376 1.00 96.00 93 LEU A C 1
ATOM 729 O O . LEU A 1 93 ? -0.576 -3.798 15.860 1.00 96.00 93 LEU A O 1
ATOM 733 N N . ASN A 1 94 ? 0.779 -2.034 16.089 1.00 95.50 94 ASN A N 1
ATOM 734 C CA . ASN A 1 94 ? 1.139 -2.322 17.482 1.00 95.50 94 ASN A CA 1
ATOM 735 C C . ASN A 1 94 ? -0.085 -2.355 18.411 1.00 95.50 94 ASN A C 1
ATOM 737 O O . ASN A 1 94 ? -0.118 -3.141 19.354 1.00 95.50 94 ASN A O 1
ATOM 741 N N . ASP A 1 95 ? -1.123 -1.583 18.085 1.00 95.62 95 ASP A N 1
ATOM 742 C CA . ASP A 1 95 ? -2.425 -1.603 18.761 1.00 95.62 95 ASP A CA 1
ATOM 743 C C . ASP A 1 95 ? -3.365 -2.725 18.255 1.00 95.62 95 ASP A C 1
ATOM 745 O O . ASP A 1 95 ? -4.558 -2.735 18.569 1.00 95.62 95 ASP A O 1
ATOM 749 N N . ASN A 1 96 ? -2.839 -3.670 17.465 1.00 95.44 96 ASN A N 1
ATOM 750 C CA . ASN A 1 96 ? -3.536 -4.794 16.828 1.00 95.44 96 ASN A CA 1
ATOM 751 C C . ASN A 1 96 ? -4.774 -4.380 16.020 1.00 95.44 96 ASN A C 1
ATOM 753 O O . ASN A 1 96 ? -5.779 -5.090 15.992 1.00 95.44 96 ASN A O 1
ATOM 757 N N . LYS A 1 97 ? -4.712 -3.218 15.362 1.00 97.25 97 LYS A N 1
ATOM 758 C CA . LYS A 1 97 ? -5.798 -2.727 14.510 1.00 97.25 97 LYS A CA 1
ATOM 759 C C . LYS A 1 97 ? -5.736 -3.357 13.129 1.00 97.25 97 LYS A C 1
ATOM 761 O O . LYS A 1 97 ? -4.664 -3.455 12.533 1.00 97.25 97 LYS A O 1
ATOM 766 N N . PHE A 1 98 ? -6.902 -3.706 12.588 1.00 97.56 98 PHE A N 1
ATOM 767 C CA . PHE A 1 98 ? -7.026 -3.995 11.165 1.00 97.56 98 PHE A CA 1
ATOM 768 C C . PHE A 1 98 ? -7.059 -2.671 10.395 1.00 97.56 98 PHE A C 1
ATOM 770 O O . PHE A 1 98 ? -7.902 -1.813 10.665 1.00 97.56 98 PHE A O 1
ATOM 777 N N . VAL A 1 99 ? -6.127 -2.468 9.463 1.00 98.25 99 VAL A N 1
ATOM 778 C CA . VAL A 1 99 ? -5.950 -1.173 8.791 1.00 98.25 99 VAL A CA 1
ATOM 779 C C . VAL A 1 99 ? -6.415 -1.252 7.343 1.00 98.25 99 VAL A C 1
ATOM 781 O O . VAL A 1 99 ? -5.946 -2.090 6.579 1.00 98.25 99 VAL A O 1
ATOM 784 N N . ILE A 1 100 ? -7.291 -0.327 6.951 1.00 98.19 100 ILE A N 1
ATOM 785 C CA . ILE A 1 100 ? -7.659 -0.086 5.552 1.00 98.19 100 ILE A CA 1
ATOM 786 C C . ILE A 1 100 ? -7.036 1.243 5.146 1.00 98.19 100 ILE A C 1
ATOM 788 O O . ILE A 1 100 ? -7.455 2.301 5.613 1.00 98.19 100 ILE A O 1
ATOM 792 N N . MET A 1 101 ? -6.019 1.213 4.288 1.00 98.19 101 MET A N 1
ATOM 793 C CA . MET A 1 101 ? -5.360 2.440 3.853 1.00 98.19 101 MET A CA 1
ATOM 794 C C . MET A 1 101 ? -6.018 2.999 2.590 1.00 98.19 101 MET A C 1
ATOM 796 O O . MET A 1 101 ? -6.145 2.305 1.587 1.00 98.19 101 MET 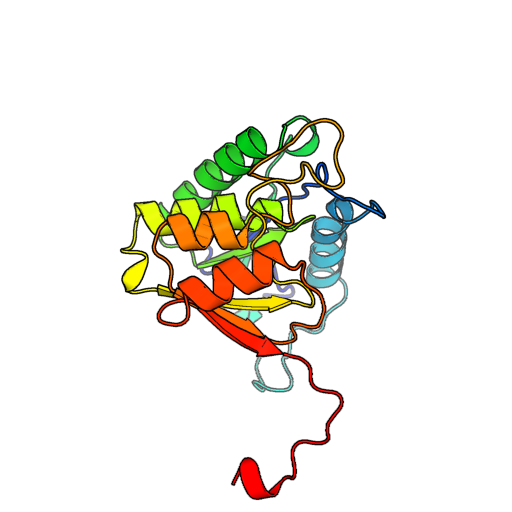A O 1
ATOM 800 N N . LEU A 1 102 ? -6.396 4.276 2.629 1.00 98.25 102 LEU A N 1
ATOM 801 C CA . LEU A 1 102 ? -6.879 5.020 1.466 1.00 98.25 102 LEU A CA 1
ATOM 802 C C . LEU A 1 102 ? -5.769 5.946 0.981 1.00 98.25 102 LEU A C 1
ATOM 804 O O . LEU A 1 102 ? -5.481 6.968 1.611 1.00 98.25 102 LEU A O 1
ATOM 808 N N . GLY A 1 103 ? -5.134 5.554 -0.116 1.00 96.00 103 GLY A N 1
ATOM 809 C CA . GLY A 1 103 ? -4.033 6.276 -0.742 1.00 96.00 103 GLY A CA 1
ATOM 810 C C . GLY A 1 103 ? -4.459 7.416 -1.657 1.00 96.00 103 GLY A C 1
ATOM 811 O O . GLY A 1 103 ? -5.637 7.586 -1.961 1.00 96.00 103 GLY A O 1
ATOM 812 N N . GLY A 1 104 ? -3.466 8.167 -2.125 1.00 93.31 104 GLY A N 1
ATOM 813 C CA . GLY A 1 104 ? -3.563 8.880 -3.393 1.00 93.31 104 GLY A CA 1
ATOM 814 C C . GLY A 1 104 ? -2.854 8.074 -4.479 1.00 93.31 104 GLY A C 1
ATOM 815 O O . GLY A 1 104 ? -3.488 7.336 -5.223 1.00 93.31 104 GLY A O 1
ATOM 816 N N . GLU A 1 105 ? -1.536 8.202 -4.578 1.00 91.94 105 GLU A N 1
ATOM 817 C CA . GLU A 1 105 ? -0.721 7.440 -5.537 1.00 91.94 105 GLU A CA 1
ATOM 818 C C . GLU A 1 105 ? -0.133 6.157 -4.934 1.00 91.94 105 GLU A C 1
ATOM 820 O O . GLU A 1 105 ? -0.163 5.960 -3.718 1.00 91.94 105 GLU A O 1
ATOM 825 N N . HIS A 1 106 ? 0.455 5.298 -5.774 1.00 94.38 106 HIS A N 1
ATOM 826 C CA . HIS A 1 106 ? 0.880 3.958 -5.360 1.00 94.38 106 HIS A CA 1
ATOM 827 C C . HIS A 1 106 ? 2.055 3.944 -4.360 1.00 94.38 106 HIS A C 1
ATOM 829 O O . HIS A 1 106 ? 2.195 2.994 -3.590 1.00 94.38 106 HIS A O 1
ATOM 835 N N . THR A 1 107 ? 2.852 5.020 -4.274 1.00 92.25 107 THR A N 1
ATOM 836 C CA . THR A 1 107 ? 3.961 5.172 -3.306 1.00 92.25 107 THR A CA 1
ATOM 837 C C . THR A 1 107 ? 3.547 4.898 -1.859 1.00 92.25 107 THR A C 1
ATOM 839 O O . THR A 1 107 ? 4.345 4.391 -1.068 1.00 92.25 107 THR A O 1
ATOM 842 N N . VAL A 1 108 ? 2.290 5.181 -1.497 1.00 96.12 108 VAL A N 1
ATOM 843 C CA . VAL A 1 108 ? 1.793 4.954 -0.132 1.00 96.12 108 VAL A CA 1
ATOM 844 C C . VAL A 1 108 ? 1.885 3.487 0.299 1.00 96.12 108 VAL A C 1
ATOM 846 O O . VAL A 1 108 ? 2.130 3.221 1.478 1.00 96.12 108 VAL A O 1
ATOM 849 N N . SER A 1 109 ? 1.743 2.545 -0.642 1.00 97.31 109 SER A N 1
ATOM 850 C CA . SER A 1 109 ? 1.755 1.105 -0.369 1.00 97.31 109 SER A CA 1
ATOM 851 C C . SER A 1 109 ? 3.091 0.647 0.202 1.00 97.31 109 SER A C 1
ATOM 853 O O . SER A 1 109 ? 3.105 -0.189 1.106 1.00 97.31 109 SER A O 1
ATOM 855 N N . PHE A 1 110 ? 4.209 1.241 -0.235 1.00 97.50 110 PHE A N 1
ATOM 856 C CA . PHE A 1 110 ? 5.525 0.908 0.311 1.00 97.50 110 PHE A CA 1
ATOM 857 C C . PHE A 1 110 ? 5.599 1.200 1.816 1.00 97.50 110 PHE A C 1
ATOM 859 O O . PHE A 1 110 ? 6.052 0.354 2.580 1.00 97.50 110 PHE A O 1
ATOM 866 N N . GLY A 1 111 ? 5.100 2.356 2.270 1.00 96.75 111 GLY A N 1
ATOM 867 C CA . GLY A 1 111 ? 5.130 2.714 3.691 1.00 96.75 111 GLY A CA 1
ATOM 868 C C . GLY A 1 111 ? 4.384 1.705 4.573 1.00 96.75 111 GLY A C 1
ATOM 869 O O . GLY A 1 111 ? 4.904 1.288 5.610 1.00 96.75 111 GLY A O 1
ATOM 870 N N . ALA A 1 112 ? 3.195 1.276 4.138 1.00 97.50 112 ALA A N 1
ATOM 871 C CA . ALA A 1 112 ? 2.387 0.282 4.843 1.00 97.50 112 ALA A CA 1
ATOM 872 C C . ALA A 1 112 ? 3.022 -1.117 4.834 1.00 97.50 112 ALA A C 1
ATOM 874 O O . ALA A 1 112 ? 3.119 -1.762 5.877 1.00 97.50 112 ALA A O 1
ATOM 875 N N . LEU A 1 113 ? 3.502 -1.582 3.681 1.00 98.12 113 LEU A N 1
ATOM 876 C CA . LEU A 1 113 ? 4.080 -2.922 3.559 1.00 98.12 113 LEU A CA 1
ATOM 877 C C . LEU A 1 113 ? 5.460 -3.027 4.221 1.00 98.12 113 LEU A C 1
ATOM 879 O O . LEU A 1 113 ? 5.768 -4.053 4.821 1.00 98.12 113 LEU A O 1
ATOM 883 N N . GLU A 1 114 ? 6.247 -1.947 4.238 1.00 98.06 114 GLU A N 1
ATOM 884 C CA . GLU A 1 114 ? 7.461 -1.864 5.060 1.00 98.06 114 GLU A CA 1
ATOM 885 C C . GLU A 1 114 ? 7.126 -1.898 6.567 1.00 98.06 114 GLU A C 1
ATOM 887 O O . GLU A 1 114 ? 7.942 -2.301 7.392 1.00 98.06 114 GLU A O 1
ATOM 892 N N . ALA A 1 115 ? 5.936 -1.454 6.986 1.00 97.81 115 ALA A N 1
ATOM 893 C CA . ALA A 1 115 ? 5.550 -1.516 8.400 1.00 97.81 115 ALA A CA 1
ATOM 894 C C . ALA A 1 115 ? 5.204 -2.954 8.787 1.00 97.81 115 ALA A C 1
ATOM 896 O O . ALA A 1 115 ? 5.591 -3.418 9.856 1.00 97.81 115 ALA A O 1
ATOM 897 N N . ILE A 1 116 ? 4.529 -3.663 7.882 1.00 97.81 116 ILE A N 1
ATOM 898 C CA . ILE A 1 116 ? 4.205 -5.080 8.030 1.00 97.81 116 ILE A CA 1
ATOM 899 C C . ILE A 1 116 ? 5.482 -5.927 8.049 1.00 97.81 116 ILE A C 1
ATOM 901 O O . ILE A 1 116 ? 5.617 -6.763 8.936 1.00 97.81 116 ILE A O 1
ATOM 905 N N . SER A 1 117 ? 6.457 -5.668 7.168 1.00 97.81 117 SER A N 1
ATOM 906 C CA . SER A 1 117 ? 7.712 -6.440 7.122 1.00 97.81 117 SER A CA 1
ATOM 907 C C . SER A 1 117 ? 8.583 -6.318 8.375 1.00 97.81 117 SER A C 1
ATOM 909 O O . SER A 1 117 ? 9.438 -7.165 8.617 1.00 97.81 117 SER A O 1
ATOM 911 N N . LYS A 1 118 ? 8.393 -5.260 9.175 1.00 96.62 118 LYS A N 1
ATOM 912 C CA . LYS A 1 118 ? 9.084 -5.074 10.463 1.00 96.62 118 LYS A CA 1
ATOM 913 C C . LYS A 1 118 ? 8.468 -5.902 11.590 1.00 96.62 118 LYS A C 1
ATOM 915 O O . LYS A 1 118 ? 9.130 -6.115 12.602 1.00 96.62 118 LYS A O 1
ATOM 920 N N . ARG A 1 119 ? 7.212 -6.325 11.438 1.00 95.12 119 ARG A N 1
ATOM 921 C CA . ARG A 1 119 ? 6.462 -7.090 12.440 1.00 95.12 119 ARG A CA 1
ATOM 922 C C . ARG A 1 119 ? 6.378 -8.570 12.081 1.00 95.12 119 ARG A C 1
ATOM 924 O O . ARG A 1 119 ? 6.540 -9.414 12.953 1.00 95.12 119 ARG A O 1
ATOM 931 N N . GLU A 1 120 ? 6.119 -8.858 10.815 1.00 95.94 120 GLU A N 1
ATOM 932 C CA . GLU A 1 120 ? 5.873 -10.195 10.290 1.00 95.94 120 GLU A CA 1
ATOM 933 C C . GLU A 1 120 ? 6.982 -10.584 9.310 1.00 95.94 120 GLU A C 1
ATOM 935 O O . GLU A 1 120 ? 7.568 -9.725 8.650 1.00 95.94 120 GLU A O 1
ATOM 940 N N . ASN A 1 121 ? 7.255 -11.882 9.171 1.00 97.62 121 ASN A N 1
ATOM 941 C CA . ASN A 1 121 ? 8.199 -12.374 8.171 1.00 97.62 121 ASN A CA 1
ATOM 942 C C . ASN A 1 121 ? 7.600 -12.216 6.754 1.00 97.62 121 ASN A C 1
ATOM 944 O O . ASN A 1 121 ? 6.614 -12.886 6.441 1.00 97.62 121 ASN A O 1
ATOM 948 N N . PRO A 1 122 ? 8.196 -11.402 5.857 1.00 97.94 122 PRO A N 1
ATOM 949 C CA . PRO A 1 122 ? 7.632 -11.133 4.529 1.00 97.94 122 PRO A CA 1
ATOM 950 C C . PRO A 1 122 ? 7.426 -12.377 3.665 1.00 97.94 122 PRO A C 1
ATOM 952 O O . PRO A 1 122 ? 6.527 -12.401 2.830 1.00 97.94 122 PRO A O 1
ATOM 955 N N . LYS A 1 123 ? 8.226 -13.426 3.882 1.00 97.25 123 LYS A N 1
ATOM 956 C CA . LYS A 1 123 ? 8.127 -14.688 3.133 1.00 97.25 123 LYS A CA 1
ATOM 957 C C . LYS A 1 123 ? 6.860 -15.483 3.451 1.00 97.25 123 LYS A C 1
ATOM 959 O O . LYS A 1 123 ? 6.457 -16.309 2.641 1.00 97.25 123 LYS A O 1
ATOM 964 N N . ASP A 1 124 ? 6.229 -15.213 4.591 1.00 97.75 124 ASP A N 1
ATOM 965 C CA . ASP A 1 124 ? 4.979 -15.859 5.001 1.00 97.75 124 ASP A CA 1
ATOM 966 C C . ASP A 1 124 ? 3.744 -15.076 4.515 1.00 97.75 124 ASP A C 1
ATOM 968 O O . ASP A 1 124 ? 2.606 -15.476 4.757 1.00 97.75 124 ASP A O 1
ATOM 972 N N . ILE A 1 125 ? 3.954 -13.960 3.803 1.00 98.00 125 ILE A N 1
ATOM 973 C CA . ILE A 1 125 ? 2.906 -13.068 3.308 1.00 98.00 125 ILE A CA 1
ATOM 974 C C . ILE A 1 125 ? 2.965 -12.998 1.781 1.00 98.00 125 ILE A C 1
ATOM 976 O O . ILE A 1 125 ? 4.010 -12.756 1.176 1.00 98.00 125 ILE A O 1
ATOM 980 N N . THR A 1 126 ? 1.803 -13.157 1.148 1.00 98.31 126 THR A N 1
ATOM 981 C CA . THR A 1 126 ? 1.638 -12.936 -0.293 1.00 98.31 126 THR A CA 1
ATOM 982 C C . THR A 1 126 ? 0.863 -11.650 -0.541 1.00 98.31 126 THR A C 1
ATOM 984 O O . THR A 1 126 ? -0.233 -11.463 -0.015 1.00 98.31 126 THR A O 1
ATOM 987 N N . ILE A 1 127 ? 1.425 -10.773 -1.369 1.00 98.56 127 ILE A N 1
ATOM 988 C CA . ILE A 1 127 ? 0.792 -9.536 -1.817 1.00 98.56 127 ILE A CA 1
ATOM 989 C C . ILE A 1 127 ? -0.007 -9.821 -3.082 1.00 98.56 127 ILE A C 1
ATOM 991 O O . ILE A 1 127 ? 0.564 -10.190 -4.107 1.00 98.56 127 ILE A O 1
ATOM 995 N N . LEU A 1 128 ? -1.321 -9.616 -3.018 1.00 98.69 128 LEU A N 1
ATOM 996 C CA . LEU A 1 128 ? -2.181 -9.580 -4.195 1.00 98.69 128 LEU A CA 1
ATOM 997 C C . LEU A 1 128 ? -2.287 -8.136 -4.694 1.00 98.69 128 LEU A C 1
ATOM 999 O O . LEU A 1 128 ? -2.901 -7.292 -4.045 1.00 98.69 128 LEU A O 1
ATOM 1003 N N . GLN A 1 129 ? -1.703 -7.865 -5.854 1.00 98.31 129 GLN A N 1
ATOM 1004 C CA . GLN A 1 129 ? -1.798 -6.589 -6.549 1.00 98.31 129 GLN A CA 1
ATOM 1005 C C . GLN A 1 129 ? -2.799 -6.708 -7.697 1.00 98.31 129 GLN A C 1
ATOM 1007 O O . GLN A 1 129 ? -2.609 -7.502 -8.618 1.00 98.31 129 GLN A O 1
ATOM 1012 N N . ILE A 1 130 ? -3.837 -5.877 -7.675 1.00 98.06 130 ILE A N 1
ATOM 1013 C CA . ILE A 1 130 ? -4.774 -5.734 -8.791 1.00 98.06 130 ILE A CA 1
ATOM 1014 C C . ILE A 1 130 ? -4.450 -4.416 -9.485 1.00 98.06 130 ILE A C 1
ATOM 1016 O O . ILE A 1 130 ? -4.740 -3.350 -8.947 1.00 98.06 130 ILE A O 1
ATOM 1020 N N . ASP A 1 131 ? -3.822 -4.487 -10.657 1.00 97.62 131 ASP A N 1
ATOM 1021 C CA . ASP A 1 131 ? -3.319 -3.307 -11.362 1.00 97.62 131 ASP A CA 1
ATOM 1022 C C . ASP A 1 131 ? -3.234 -3.552 -12.876 1.00 97.62 131 ASP A C 1
ATOM 1024 O O . ASP A 1 131 ? -3.229 -4.684 -13.353 1.00 97.62 131 ASP A O 1
ATOM 1028 N N . ALA A 1 132 ? -3.176 -2.473 -13.652 1.00 96.81 132 ALA A N 1
ATOM 1029 C CA . ALA A 1 132 ? -2.788 -2.520 -15.054 1.00 96.81 132 ALA A CA 1
ATOM 1030 C C . ALA A 1 132 ? -1.264 -2.623 -15.238 1.00 96.81 132 ALA A C 1
ATOM 1032 O O . ALA A 1 132 ? -0.825 -3.202 -16.237 1.00 96.81 132 ALA A O 1
ATOM 1033 N N . HIS A 1 133 ? -0.489 -2.061 -14.307 1.00 97.00 133 HIS A N 1
ATOM 1034 C CA . HIS A 1 133 ? 0.965 -1.911 -14.369 1.00 97.00 133 HIS A CA 1
ATOM 1035 C C . HIS A 1 133 ? 1.668 -2.852 -13.392 1.00 97.00 133 HIS A C 1
ATOM 1037 O O . HIS A 1 133 ? 1.131 -3.181 -12.337 1.00 97.00 133 HIS A O 1
ATOM 1043 N N . GLN A 1 134 ? 2.880 -3.296 -13.732 1.00 97.19 134 GLN A N 1
ATOM 1044 C CA . GLN A 1 134 ? 3.657 -4.144 -12.824 1.00 97.19 134 GLN A CA 1
ATOM 1045 C C . GLN A 1 134 ? 4.266 -3.358 -11.661 1.00 97.19 134 GLN A C 1
ATOM 1047 O O . GLN A 1 134 ? 4.427 -3.914 -10.578 1.00 97.19 134 GLN A O 1
ATOM 1052 N N . ASP A 1 135 ? 4.620 -2.095 -11.875 1.00 97.44 135 ASP A N 1
ATOM 1053 C CA . ASP A 1 135 ? 5.332 -1.250 -10.913 1.00 97.44 135 ASP A CA 1
ATOM 1054 C C . ASP A 1 135 ? 6.631 -1.895 -10.388 1.00 97.44 135 ASP A C 1
ATOM 1056 O O . ASP A 1 135 ? 7.017 -1.760 -9.219 1.00 97.44 135 ASP A O 1
ATOM 1060 N N . LEU A 1 136 ? 7.313 -2.631 -11.276 1.00 98.25 136 LEU A N 1
ATOM 1061 C CA . LEU A 1 136 ? 8.540 -3.382 -10.983 1.00 98.25 136 LEU A CA 1
ATOM 1062 C C . LEU A 1 136 ? 9.815 -2.642 -11.434 1.00 98.25 136 LEU A C 1
ATOM 1064 O O . LEU A 1 136 ? 10.897 -3.240 -11.508 1.00 98.25 136 LEU A O 1
ATOM 1068 N N . ARG A 1 137 ? 9.713 -1.351 -11.773 1.00 96.88 137 ARG A N 1
ATOM 1069 C CA . ARG A 1 137 ? 10.865 -0.553 -12.220 1.00 96.88 137 ARG A CA 1
ATOM 1070 C C . ARG A 1 137 ? 11.876 -0.391 -11.090 1.00 96.88 137 ARG A C 1
ATOM 1072 O O . ARG A 1 137 ? 11.526 -0.436 -9.912 1.00 96.88 137 ARG A O 1
ATOM 1079 N N . ASP A 1 138 ? 13.154 -0.249 -11.447 1.00 97.19 138 ASP A N 1
ATOM 1080 C CA . ASP A 1 138 ? 14.192 0.008 -10.438 1.00 97.19 138 ASP A CA 1
ATOM 1081 C C . ASP A 1 138 ? 14.174 1.455 -9.950 1.00 97.19 138 ASP A C 1
ATOM 1083 O O . ASP A 1 138 ? 14.421 1.720 -8.777 1.00 97.19 138 ASP A O 1
ATOM 1087 N N . ASP A 1 139 ? 13.889 2.382 -10.852 1.00 96.19 139 ASP A N 1
ATOM 1088 C CA . ASP A 1 139 ? 13.763 3.810 -10.610 1.00 96.19 139 ASP A CA 1
ATOM 1089 C C . ASP A 1 139 ? 12.907 4.437 -11.721 1.00 96.19 139 ASP A C 1
ATOM 1091 O O . ASP A 1 139 ? 12.470 3.753 -12.655 1.00 96.19 139 ASP A O 1
ATOM 1095 N N . SER A 1 140 ? 12.654 5.737 -11.590 1.00 93.88 140 SER A N 1
ATOM 1096 C CA . SER A 1 140 ? 11.916 6.540 -12.561 1.00 93.88 140 SER A CA 1
ATOM 1097 C C . SER A 1 140 ? 12.787 7.246 -13.610 1.00 93.88 140 SER A C 1
ATOM 1099 O O . SER A 1 140 ? 12.296 8.138 -14.299 1.00 93.88 140 SER A O 1
ATOM 1101 N N . CYS A 1 141 ? 14.070 6.882 -13.769 1.00 93.75 141 CYS A N 1
ATOM 1102 C CA . CYS A 1 141 ? 14.998 7.607 -14.654 1.00 93.75 141 CYS A CA 1
ATOM 1103 C C . CYS A 1 141 ? 14.549 7.683 -16.125 1.00 93.75 141 CYS A C 1
ATOM 1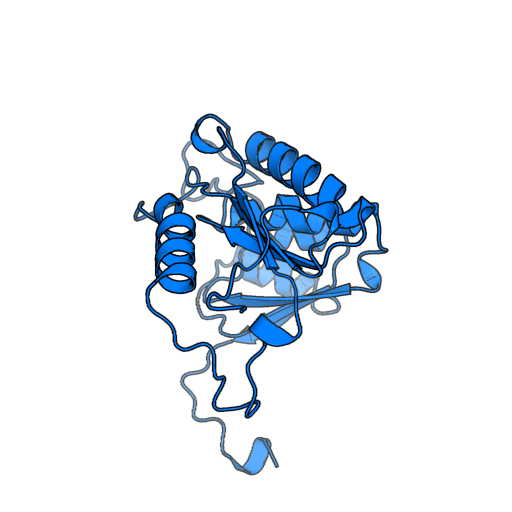105 O O . CYS A 1 141 ? 15.052 8.515 -16.876 1.00 93.75 141 CYS A O 1
ATOM 1107 N N . ASP A 1 142 ? 13.678 6.780 -16.580 1.00 89.94 142 ASP A N 1
ATOM 1108 C CA . ASP A 1 142 ? 13.239 6.736 -17.975 1.00 89.94 142 ASP A CA 1
ATOM 1109 C C . ASP A 1 142 ? 12.114 7.727 -18.305 1.00 89.94 142 ASP A C 1
ATOM 1111 O O . ASP A 1 142 ? 11.796 7.895 -19.483 1.00 89.94 142 ASP A O 1
ATOM 1115 N N . TYR A 1 143 ? 11.529 8.385 -17.298 1.00 87.56 143 TYR A N 1
ATOM 1116 C CA . TYR A 1 143 ? 10.492 9.400 -17.500 1.00 87.56 143 TYR A CA 1
ATOM 1117 C C . TYR A 1 143 ? 10.600 10.628 -16.576 1.00 87.56 143 TYR A C 1
ATOM 1119 O O . TYR A 1 143 ? 9.975 11.642 -16.880 1.00 87.56 143 TYR A O 1
ATOM 1127 N N . ASP A 1 144 ? 11.403 10.581 -15.507 1.00 87.31 144 ASP A N 1
ATOM 1128 C CA . ASP A 1 144 ? 11.656 11.712 -14.609 1.00 87.31 144 ASP A CA 1
ATOM 1129 C C . ASP A 1 144 ? 13.076 12.273 -14.778 1.00 87.31 144 ASP A C 1
ATOM 1131 O O . ASP A 1 144 ? 14.057 11.533 -14.844 1.00 87.31 144 ASP A O 1
ATOM 1135 N N . GLU A 1 145 ? 13.215 13.604 -14.726 1.00 85.50 145 GLU A N 1
ATOM 1136 C CA . GLU A 1 145 ? 14.530 14.274 -14.720 1.00 85.50 145 GLU A CA 1
ATOM 1137 C C . GLU A 1 145 ? 15.372 13.907 -13.489 1.00 85.50 145 GLU A C 1
ATOM 1139 O O . GLU A 1 145 ? 16.603 13.869 -13.534 1.00 85.50 145 GLU A O 1
ATOM 1144 N N . LYS A 1 146 ? 14.697 13.647 -12.365 1.00 88.50 146 LYS A N 1
ATOM 1145 C CA . LYS A 1 146 ? 15.310 13.207 -11.118 1.00 88.50 146 LYS A CA 1
ATOM 1146 C C . LYS A 1 146 ? 14.818 11.806 -10.796 1.00 88.50 146 LYS A C 1
ATOM 1148 O O . LYS A 1 146 ? 13.716 11.641 -10.285 1.00 88.50 146 LYS A O 1
ATOM 1153 N N . CYS A 1 147 ? 15.686 10.830 -11.022 1.00 92.38 147 CYS A N 1
ATOM 1154 C CA . CYS A 1 147 ? 15.418 9.436 -10.705 1.00 92.38 147 CYS A CA 1
ATOM 1155 C C . CYS A 1 147 ? 15.018 9.242 -9.237 1.00 92.38 147 CYS A C 1
ATOM 1157 O O . CYS A 1 147 ? 15.740 9.668 -8.327 1.00 92.38 147 CYS A O 1
ATOM 1159 N N . ASP A 1 148 ? 13.914 8.535 -9.007 1.00 93.69 148 ASP A N 1
ATOM 1160 C CA . ASP A 1 148 ? 13.455 8.154 -7.676 1.00 93.69 148 ASP A CA 1
ATOM 1161 C C . ASP A 1 148 ? 13.124 6.655 -7.619 1.00 93.69 148 ASP A C 1
ATOM 1163 O O . ASP A 1 148 ? 12.385 6.119 -8.441 1.00 93.69 148 ASP A O 1
ATOM 1167 N N . LYS A 1 149 ? 13.667 5.969 -6.608 1.00 96.25 149 LYS A N 1
ATOM 1168 C CA . LYS A 1 149 ? 13.419 4.544 -6.338 1.00 96.25 149 LYS A CA 1
ATOM 1169 C C . LYS A 1 149 ? 12.100 4.282 -5.613 1.00 96.25 149 LYS A C 1
ATOM 1171 O O . LYS A 1 149 ? 11.705 3.121 -5.489 1.00 96.25 149 LYS A O 1
ATOM 1176 N N . PHE A 1 150 ? 11.464 5.338 -5.109 1.00 94.06 150 PHE A N 1
ATOM 1177 C CA . PHE A 1 150 ? 10.196 5.327 -4.381 1.00 94.06 150 PHE A CA 1
ATOM 1178 C C . PHE A 1 150 ? 9.051 5.964 -5.186 1.00 94.06 150 PHE A C 1
ATOM 1180 O O . PHE A 1 150 ? 7.965 6.187 -4.642 1.00 94.06 150 PHE A O 1
ATOM 1187 N N . ALA A 1 151 ? 9.266 6.239 -6.477 1.00 93.06 151 ALA A N 1
ATOM 1188 C CA . ALA A 1 151 ? 8.192 6.620 -7.387 1.00 93.06 151 ALA A CA 1
ATOM 1189 C C . ALA A 1 151 ? 7.119 5.520 -7.467 1.00 93.06 151 ALA A C 1
ATOM 1191 O O . ALA A 1 151 ? 7.416 4.338 -7.272 1.00 93.06 151 ALA A O 1
ATOM 1192 N N . HIS A 1 152 ? 5.878 5.907 -7.776 1.00 92.19 152 HIS A N 1
ATOM 1193 C CA . HIS A 1 152 ? 4.725 5.002 -7.843 1.00 92.19 152 HIS A CA 1
ATOM 1194 C C . HIS A 1 152 ? 4.996 3.731 -8.669 1.00 92.19 152 HIS A C 1
ATOM 1196 O O . HIS A 1 152 ? 4.653 2.642 -8.224 1.00 92.19 152 HIS A O 1
ATOM 1202 N N . SER A 1 153 ? 5.705 3.846 -9.795 1.00 95.06 153 SER A N 1
ATOM 1203 C CA . SER A 1 153 ? 6.011 2.731 -10.700 1.00 95.06 153 SER A CA 1
ATOM 1204 C C . SER A 1 153 ? 7.143 1.797 -10.238 1.00 95.06 153 SER A C 1
ATOM 1206 O O . SER A 1 153 ? 7.570 0.922 -10.990 1.00 95.06 153 SER A O 1
ATOM 1208 N N . CYS A 1 154 ? 7.711 2.023 -9.052 1.00 96.75 154 CYS A N 1
ATOM 1209 C CA . CYS A 1 154 ? 8.831 1.244 -8.504 1.00 96.75 154 CYS A CA 1
ATOM 1210 C C . CYS A 1 154 ? 8.437 0.459 -7.243 1.00 96.75 154 CYS A C 1
ATOM 1212 O O . CYS A 1 154 ? 9.224 -0.325 -6.702 1.00 96.75 154 CYS A O 1
ATOM 1214 N N . VAL A 1 155 ? 7.227 0.702 -6.733 1.00 96.88 155 VAL A N 1
ATOM 1215 C CA . VAL A 1 155 ? 6.787 0.286 -5.398 1.00 96.88 155 VAL A CA 1
ATOM 1216 C C . VAL A 1 155 ? 6.820 -1.226 -5.236 1.00 96.88 155 VAL A C 1
ATOM 1218 O O . VAL A 1 155 ? 7.330 -1.721 -4.229 1.00 96.88 155 VAL A O 1
ATOM 1221 N N . MET A 1 156 ? 6.353 -1.972 -6.235 1.00 98.44 156 MET A N 1
ATOM 1222 C CA . MET A 1 156 ? 6.267 -3.428 -6.144 1.00 98.44 156 MET A CA 1
ATOM 1223 C C . MET A 1 156 ? 7.638 -4.088 -6.193 1.00 98.44 156 MET A C 1
ATOM 1225 O O . MET A 1 156 ? 7.846 -5.101 -5.527 1.00 98.44 156 MET A O 1
ATOM 1229 N N . ARG A 1 157 ? 8.616 -3.485 -6.879 1.00 98.44 157 ARG A N 1
ATOM 1230 C CA . ARG A 1 157 ? 10.000 -3.962 -6.808 1.00 98.44 157 ARG A CA 1
ATOM 1231 C C . ARG A 1 157 ? 10.611 -3.722 -5.432 1.00 98.44 157 ARG A C 1
ATOM 1233 O O . ARG A 1 157 ? 11.241 -4.629 -4.895 1.00 98.44 157 ARG A O 1
ATOM 1240 N N . ARG A 1 158 ? 10.382 -2.553 -4.827 1.00 98.12 158 ARG A N 1
ATOM 1241 C CA . ARG A 1 158 ? 10.826 -2.279 -3.448 1.00 98.12 158 ARG A CA 1
ATOM 1242 C C . ARG A 1 158 ? 10.194 -3.243 -2.444 1.00 98.12 158 ARG A C 1
ATOM 1244 O O . ARG A 1 158 ? 10.881 -3.735 -1.558 1.00 98.12 158 ARG A O 1
ATOM 1251 N N . ILE A 1 159 ? 8.910 -3.559 -2.609 1.00 98.31 159 ILE A N 1
ATOM 1252 C CA . ILE A 1 159 ? 8.202 -4.556 -1.793 1.00 98.31 159 ILE A CA 1
ATOM 1253 C C . ILE A 1 159 ? 8.795 -5.953 -2.006 1.00 98.31 159 ILE A C 1
ATOM 1255 O O . ILE A 1 159 ? 9.087 -6.647 -1.037 1.00 98.31 159 ILE A O 1
ATOM 1259 N N . HIS A 1 160 ? 9.039 -6.364 -3.250 1.00 98.56 160 HIS A N 1
ATOM 1260 C CA . HIS A 1 160 ? 9.671 -7.652 -3.534 1.00 98.56 160 HIS A CA 1
ATOM 1261 C C . HIS A 1 160 ? 11.058 -7.772 -2.884 1.00 98.56 160 HIS A C 1
ATOM 1263 O O . HIS A 1 160 ? 11.395 -8.808 -2.317 1.00 98.56 160 HIS A O 1
ATOM 1269 N N . GLU A 1 161 ? 11.851 -6.697 -2.909 1.00 98.38 161 GLU A N 1
ATOM 1270 C CA . GLU A 1 161 ? 13.177 -6.636 -2.281 1.00 98.38 161 GLU A CA 1
ATOM 1271 C C . GLU A 1 161 ? 13.130 -6.773 -0.747 1.00 98.38 161 GLU A C 1
ATOM 1273 O O . GLU A 1 161 ? 14.109 -7.227 -0.155 1.00 98.38 161 GLU A O 1
ATOM 1278 N N . LEU A 1 162 ? 11.994 -6.473 -0.099 1.00 98.00 162 LEU A N 1
ATOM 1279 C CA . LEU A 1 162 ? 11.765 -6.784 1.321 1.00 98.00 162 LEU A CA 1
ATOM 1280 C C . LEU A 1 162 ? 11.519 -8.284 1.576 1.00 98.00 162 LEU A C 1
ATOM 1282 O O . LEU A 1 162 ? 11.534 -8.714 2.726 1.00 98.00 162 LEU A O 1
ATOM 1286 N N . GLY A 1 163 ? 11.312 -9.088 0.528 1.00 98.25 163 GLY A N 1
ATOM 1287 C CA . GLY A 1 163 ? 11.138 -10.540 0.603 1.00 98.25 163 GLY A CA 1
ATOM 1288 C C . GLY A 1 163 ? 9.696 -11.033 0.467 1.00 98.25 163 GLY A C 1
ATOM 1289 O O . GLY A 1 163 ? 9.462 -12.222 0.674 1.00 98.25 163 GLY A O 1
ATOM 1290 N N . PHE A 1 164 ? 8.746 -10.156 0.134 1.00 98.62 164 PHE A N 1
ATOM 1291 C CA . PHE A 1 164 ? 7.354 -10.544 -0.096 1.00 98.62 164 PHE A CA 1
ATOM 1292 C C . PHE A 1 164 ? 7.187 -11.356 -1.384 1.00 98.62 164 PHE A C 1
ATOM 1294 O O . PHE A 1 164 ? 7.781 -11.039 -2.418 1.00 98.62 164 PHE A O 1
ATOM 1301 N N . HIS A 1 165 ? 6.297 -12.348 -1.345 1.00 98.50 165 HIS A N 1
ATOM 1302 C CA . HIS A 1 165 ? 5.767 -12.968 -2.557 1.00 98.50 165 HIS A CA 1
ATOM 1303 C C . HIS A 1 165 ? 4.703 -12.064 -3.184 1.00 98.50 165 HIS A C 1
ATOM 1305 O O . HIS A 1 165 ? 3.917 -11.443 -2.469 1.00 98.50 165 HIS A O 1
ATOM 1311 N N . ILE A 1 166 ? 4.659 -11.985 -4.514 1.00 98.75 166 ILE A N 1
ATOM 1312 C CA . ILE A 1 166 ? 3.747 -11.096 -5.242 1.00 98.75 166 ILE A CA 1
ATOM 1313 C C . ILE A 1 166 ? 2.930 -11.896 -6.254 1.00 98.75 166 ILE A C 1
ATOM 1315 O O . ILE A 1 166 ? 3.468 -12.670 -7.047 1.00 98.75 166 ILE A O 1
ATOM 1319 N N . ILE A 1 167 ? 1.623 -11.653 -6.256 1.00 98.69 167 ILE A N 1
ATOM 1320 C CA . ILE A 1 167 ? 0.692 -12.061 -7.301 1.00 98.69 167 ILE A CA 1
ATOM 1321 C C . ILE A 1 167 ? 0.110 -10.793 -7.918 1.00 98.69 167 ILE A C 1
ATOM 1323 O O . ILE A 1 167 ? -0.535 -10.012 -7.225 1.00 98.69 167 ILE A O 1
ATOM 1327 N N . GLN A 1 168 ? 0.316 -10.593 -9.216 1.00 98.50 168 GLN A N 1
ATOM 1328 C CA . GLN A 1 168 ? -0.220 -9.453 -9.959 1.00 98.50 168 GLN A CA 1
ATOM 1329 C C . GLN A 1 168 ? -1.364 -9.907 -10.861 1.00 98.50 168 GLN A C 1
ATOM 1331 O O . GLN A 1 168 ? -1.212 -10.889 -11.584 1.00 98.50 168 GLN A O 1
ATOM 1336 N N . VAL A 1 169 ? -2.491 -9.200 -10.852 1.00 97.88 169 VAL A N 1
ATOM 1337 C CA . VAL A 1 169 ? -3.687 -9.537 -11.635 1.00 97.88 169 VAL A CA 1
ATOM 1338 C C . VAL A 1 169 ? -4.158 -8.327 -12.430 1.00 97.88 169 VAL A C 1
ATOM 1340 O O . VAL A 1 169 ? -4.327 -7.243 -11.880 1.00 97.88 169 VAL A O 1
ATOM 1343 N N . GLY A 1 170 ? -4.412 -8.534 -13.725 1.00 96.50 170 GLY A N 1
ATOM 1344 C CA . GLY A 1 170 ? -4.896 -7.493 -14.638 1.00 96.50 170 GLY A CA 1
ATOM 1345 C C . GLY A 1 170 ? -3.791 -6.776 -15.417 1.00 96.50 170 GLY A C 1
ATOM 1346 O O . GLY A 1 170 ? -4.087 -5.830 -16.158 1.00 96.50 170 GLY A O 1
ATOM 1347 N N . ILE A 1 171 ? -2.545 -7.245 -15.294 1.00 97.31 171 ILE A N 1
ATOM 1348 C CA . ILE A 1 171 ? -1.366 -6.629 -15.902 1.00 97.31 171 ILE A CA 1
ATOM 1349 C C . ILE A 1 171 ? -1.508 -6.570 -17.423 1.00 97.31 171 ILE A C 1
ATOM 1351 O O . ILE A 1 171 ? -1.802 -7.564 -18.077 1.00 97.31 171 ILE A O 1
ATOM 1355 N N . ARG A 1 172 ? -1.302 -5.395 -18.009 1.00 95.25 172 ARG A N 1
ATOM 1356 C CA . ARG A 1 172 ? -1.426 -5.175 -19.462 1.00 95.25 172 ARG A CA 1
ATOM 1357 C C . ARG A 1 172 ? -0.491 -4.106 -20.007 1.00 95.25 172 ARG A C 1
ATOM 1359 O O . ARG A 1 172 ? -0.593 -3.734 -21.172 1.00 95.25 172 ARG A O 1
ATOM 1366 N N . THR A 1 173 ? 0.394 -3.597 -19.160 1.00 93.38 173 THR A N 1
ATOM 1367 C CA . THR A 1 173 ? 1.416 -2.623 -19.518 1.00 93.38 173 THR A CA 1
ATOM 1368 C C . THR A 1 173 ? 2.598 -2.763 -18.563 1.00 93.38 173 THR A C 1
ATOM 1370 O O . THR A 1 173 ? 2.424 -2.864 -17.349 1.00 93.38 173 THR A O 1
ATOM 1373 N N . TYR A 1 174 ? 3.798 -2.851 -19.126 1.00 94.81 174 TYR A N 1
ATOM 1374 C CA . TYR A 1 174 ? 5.067 -2.898 -18.407 1.00 94.81 174 TYR A CA 1
ATOM 1375 C C . TYR A 1 174 ? 6.215 -2.662 -19.389 1.00 94.81 174 TYR A C 1
ATOM 1377 O O . TYR A 1 174 ? 6.108 -2.926 -20.589 1.00 94.81 174 TYR A O 1
ATOM 1385 N N . SER A 1 175 ? 7.331 -2.158 -18.878 1.00 94.06 175 SER A N 1
ATOM 1386 C CA . SER A 1 175 ? 8.564 -1.980 -19.638 1.00 94.06 175 SER A CA 1
ATOM 1387 C C . SER A 1 175 ? 9.324 -3.295 -19.833 1.00 94.06 175 SER A C 1
ATOM 1389 O O . SER A 1 175 ? 9.127 -4.284 -19.123 1.00 94.06 175 SER A O 1
ATOM 1391 N N . LYS A 1 176 ? 10.280 -3.294 -20.771 1.00 94.38 176 LYS A N 1
ATOM 1392 C CA . LYS A 1 176 ? 11.206 -4.421 -20.967 1.00 94.38 176 LYS A CA 1
ATOM 1393 C C . LYS A 1 176 ? 11.965 -4.772 -19.678 1.00 94.38 176 LYS A C 1
ATOM 1395 O O . LYS A 1 176 ? 12.155 -5.948 -19.388 1.00 94.38 176 LYS A O 1
ATOM 1400 N N . TYR A 1 177 ? 12.368 -3.769 -18.900 1.00 94.12 177 TYR A N 1
ATOM 1401 C CA . TYR A 1 177 ? 13.123 -3.969 -17.660 1.00 94.12 177 TYR A CA 1
ATOM 1402 C C . TYR A 1 177 ? 12.282 -4.621 -16.560 1.00 94.12 177 TYR A C 1
ATOM 1404 O O . TYR A 1 177 ? 12.774 -5.492 -15.844 1.00 94.12 177 TYR A O 1
ATOM 1412 N N . GLU A 1 178 ? 11.007 -4.245 -16.455 1.00 97.50 178 GLU A N 1
ATOM 1413 C CA . GLU A 1 178 ? 10.053 -4.886 -15.546 1.00 97.50 178 GLU A CA 1
ATOM 1414 C C . GLU A 1 178 ? 9.818 -6.345 -15.933 1.00 97.50 178 GLU A C 1
ATOM 1416 O O . GLU A 1 178 ? 9.933 -7.233 -15.087 1.00 97.50 178 GLU A O 1
ATOM 1421 N N . TYR A 1 179 ? 9.617 -6.609 -17.230 1.00 96.62 179 TYR A N 1
ATOM 1422 C CA . TYR A 1 179 ? 9.495 -7.969 -17.742 1.00 96.62 179 TYR A CA 1
ATOM 1423 C C . TYR A 1 179 ? 10.726 -8.812 -17.395 1.00 96.62 179 TYR A C 1
ATOM 1425 O O . TYR A 1 179 ? 10.590 -9.902 -16.844 1.00 96.62 179 TYR A O 1
ATOM 1433 N N . GLU A 1 180 ? 11.935 -8.313 -17.660 1.00 97.81 180 GLU A N 1
ATOM 1434 C CA . GLU A 1 180 ? 13.182 -9.012 -17.332 1.00 97.81 180 GLU A CA 1
ATOM 1435 C C . GLU A 1 180 ? 13.335 -9.272 -15.828 1.00 97.81 180 GLU A C 1
ATOM 1437 O O . GLU A 1 180 ? 13.769 -10.360 -15.435 1.00 97.81 180 GLU A O 1
ATOM 1442 N N . TYR A 1 181 ? 12.973 -8.302 -14.982 1.00 98.50 181 TYR A N 1
ATOM 1443 C CA . TYR A 1 181 ? 12.972 -8.477 -13.531 1.00 98.50 181 TYR A CA 1
ATOM 1444 C C . TYR A 1 181 ? 11.997 -9.578 -13.113 1.00 98.50 181 TYR A C 1
ATOM 1446 O O . TYR A 1 181 ? 12.374 -10.482 -12.366 1.00 98.50 181 TYR A O 1
ATOM 1454 N N . TRP A 1 182 ? 10.775 -9.563 -13.643 1.00 97.88 182 TRP A N 1
ATOM 1455 C CA . TRP A 1 182 ? 9.797 -10.616 -13.406 1.00 97.88 182 TRP A CA 1
ATOM 1456 C C . TRP A 1 182 ? 10.309 -11.987 -13.874 1.00 97.88 182 TRP A C 1
ATOM 1458 O O . TRP A 1 182 ? 10.270 -12.944 -13.100 1.00 97.88 182 TRP A O 1
ATOM 1468 N N . GLN A 1 183 ? 10.867 -12.100 -15.087 1.00 98.00 183 GLN A N 1
ATOM 1469 C CA . GLN A 1 183 ? 11.377 -13.376 -15.609 1.00 98.00 183 GLN A CA 1
ATOM 1470 C C . GLN A 1 183 ? 12.460 -13.984 -14.704 1.00 98.00 183 GLN A C 1
ATOM 1472 O O . GLN A 1 183 ? 12.474 -15.200 -14.499 1.00 98.00 183 GLN A O 1
ATOM 1477 N N . LYS A 1 184 ? 13.334 -13.149 -14.128 1.00 98.38 184 LYS A N 1
ATOM 1478 C CA . LYS A 1 184 ? 14.374 -13.579 -13.176 1.00 98.38 184 LYS A CA 1
ATOM 1479 C C . LYS A 1 184 ? 13.800 -14.039 -11.828 1.00 98.38 184 LYS A C 1
ATOM 1481 O O . LYS A 1 184 ? 14.427 -14.854 -11.158 1.00 98.38 184 LYS A O 1
ATOM 1486 N N . ASN A 1 185 ? 12.612 -13.564 -11.454 1.00 98.38 185 ASN A N 1
ATOM 1487 C CA . ASN A 1 185 ? 11.996 -13.765 -10.138 1.00 98.38 185 ASN A CA 1
ATOM 1488 C C . ASN A 1 185 ? 10.672 -14.557 -10.189 1.00 98.38 185 ASN A C 1
ATOM 1490 O O . ASN A 1 185 ? 9.855 -14.472 -9.278 1.00 98.38 185 ASN A O 1
ATOM 1494 N N . LYS A 1 186 ? 10.449 -15.391 -11.215 1.00 96.88 186 LYS A N 1
ATOM 1495 C CA . LYS A 1 186 ? 9.204 -16.177 -11.390 1.00 96.88 186 LYS A CA 1
ATOM 1496 C C . LYS A 1 186 ? 8.807 -17.082 -10.220 1.00 96.88 186 LYS A C 1
ATOM 1498 O O . LYS A 1 186 ? 7.655 -17.487 -10.132 1.00 96.88 186 LYS A O 1
ATOM 1503 N N . LYS A 1 187 ? 9.749 -17.442 -9.344 1.00 97.44 187 LYS A N 1
ATOM 1504 C CA . LYS A 1 187 ? 9.463 -18.262 -8.153 1.00 97.44 187 LYS A CA 1
ATOM 1505 C C . LYS A 1 187 ? 8.719 -17.484 -7.066 1.00 97.44 187 LYS A C 1
ATOM 1507 O O . LYS A 1 187 ? 8.101 -18.093 -6.202 1.00 97.44 187 LYS A O 1
ATOM 1512 N N . THR A 1 188 ? 8.821 -16.160 -7.085 1.00 98.06 188 THR A N 1
ATOM 1513 C CA . THR A 1 188 ? 8.301 -15.268 -6.044 1.00 98.06 188 THR A CA 1
ATOM 1514 C C . THR A 1 188 ? 7.357 -14.206 -6.599 1.00 98.06 188 THR A C 1
ATOM 1516 O O . THR A 1 188 ? 6.621 -13.605 -5.824 1.00 98.06 188 THR A O 1
ATOM 1519 N N . ILE A 1 189 ? 7.321 -14.023 -7.924 1.00 98.50 189 ILE A N 1
ATOM 1520 C CA . ILE A 1 189 ? 6.418 -13.111 -8.628 1.00 98.50 189 ILE A CA 1
ATOM 1521 C C . ILE A 1 189 ? 5.609 -13.889 -9.673 1.00 98.50 189 ILE A C 1
ATOM 1523 O O . ILE A 1 189 ? 6.145 -14.347 -10.687 1.00 98.50 189 ILE A O 1
ATOM 1527 N N . THR A 1 190 ? 4.303 -13.998 -9.440 1.00 98.25 190 THR A N 1
ATOM 1528 C CA . THR A 1 190 ? 3.333 -14.548 -10.396 1.00 98.25 190 THR A CA 1
ATOM 1529 C C . THR A 1 190 ? 2.539 -13.412 -11.023 1.00 98.25 190 THR A C 1
ATOM 1531 O O . THR A 1 190 ? 2.058 -12.534 -10.313 1.00 98.25 190 THR A O 1
ATOM 1534 N N . VAL A 1 191 ? 2.382 -13.425 -12.346 1.00 97.12 191 VAL A N 1
ATOM 1535 C CA . VAL A 1 191 ? 1.662 -12.374 -13.074 1.00 97.12 191 VAL A CA 1
ATOM 1536 C C . VAL A 1 191 ? 0.578 -12.991 -13.942 1.00 97.12 191 VAL A C 1
ATOM 1538 O O . VAL A 1 191 ? 0.854 -13.840 -14.788 1.00 97.12 191 VAL A O 1
ATOM 1541 N N . PHE A 1 192 ? -0.648 -12.524 -13.733 1.00 96.00 192 PHE A N 1
ATOM 1542 C CA . PHE A 1 192 ? -1.824 -12.804 -14.538 1.00 96.00 192 PHE A CA 1
ATOM 1543 C C . PHE A 1 192 ? -2.109 -11.590 -15.416 1.00 96.00 192 PHE A C 1
ATOM 1545 O O . PHE A 1 192 ? -2.698 -10.592 -14.984 1.00 96.00 192 PHE A O 1
ATOM 1552 N N . GLU A 1 193 ? -1.649 -11.677 -16.658 1.00 93.44 193 GLU A N 1
ATOM 1553 C CA . GLU A 1 193 ? -1.882 -10.636 -17.648 1.00 93.44 193 GLU A CA 1
ATOM 1554 C C . GLU A 1 193 ? -3.361 -10.584 -18.058 1.00 93.44 193 GLU A C 1
ATOM 1556 O O . GLU A 1 193 ? -4.022 -11.616 -18.203 1.00 93.44 193 GLU A O 1
ATOM 1561 N N . TRP A 1 194 ? -3.889 -9.380 -18.286 1.00 87.12 194 TRP A N 1
ATOM 1562 C CA . TRP A 1 194 ? -5.202 -9.203 -18.898 1.00 87.12 194 TRP A CA 1
ATOM 1563 C C . TRP A 1 194 ? -5.119 -9.609 -20.367 1.00 87.12 194 TRP A C 1
ATOM 1565 O O . TRP A 1 194 ? -4.666 -8.853 -21.232 1.00 87.12 194 TRP A O 1
ATOM 1575 N N . THR A 1 195 ? -5.570 -10.820 -20.666 1.00 73.56 195 THR A N 1
ATOM 1576 C CA . THR A 1 195 ? -5.617 -11.314 -22.037 1.00 73.56 195 THR A CA 1
ATOM 1577 C C . THR A 1 195 ? -6.954 -10.929 -22.680 1.00 73.56 195 THR A C 1
ATOM 1579 O O . THR A 1 195 ? -8.023 -11.170 -22.135 1.00 73.56 195 THR A O 1
ATOM 1582 N N . LYS A 1 196 ? -6.915 -10.327 -23.879 1.00 58.59 196 LYS A N 1
ATOM 1583 C CA . LYS A 1 196 ? -8.104 -10.178 -24.749 1.00 58.59 196 LYS A CA 1
ATOM 1584 C C . LYS A 1 196 ? -8.524 -11.498 -25.413 1.00 58.59 196 LYS A C 1
ATOM 1586 O O . LYS A 1 196 ? -9.476 -11.510 -26.186 1.00 58.59 196 LYS A O 1
ATOM 1591 N N . LYS A 1 197 ? -7.792 -12.592 -25.180 1.00 55.69 197 LYS A N 1
ATOM 1592 C CA . LYS A 1 197 ? -8.200 -13.915 -25.646 1.00 55.69 197 LYS A CA 1
ATOM 1593 C C . LYS A 1 197 ? -9.260 -14.410 -24.678 1.00 55.69 197 LYS A C 1
ATOM 1595 O O . LYS A 1 197 ? -8.949 -14.604 -23.511 1.00 55.69 197 LYS A O 1
ATOM 1600 N N . GLU A 1 198 ? -10.487 -14.576 -25.165 1.00 53.16 198 GLU A N 1
ATOM 1601 C CA . GLU A 1 198 ? -11.521 -15.336 -24.466 1.00 53.16 198 GLU A CA 1
ATOM 1602 C C . GLU A 1 198 ? -10.873 -16.601 -23.897 1.00 53.16 198 GLU A C 1
ATOM 1604 O O . GLU A 1 198 ? -10.333 -17.405 -24.657 1.00 53.16 198 GLU A O 1
ATOM 1609 N N . ILE A 1 199 ? -10.836 -16.735 -22.570 1.00 56.12 199 ILE A N 1
ATOM 1610 C CA . ILE A 1 199 ? -10.422 -17.984 -21.937 1.00 56.12 199 ILE A CA 1
ATOM 1611 C C . ILE A 1 199 ? -11.595 -18.934 -22.168 1.00 56.12 199 ILE A C 1
ATOM 1613 O O . ILE A 1 199 ? -12.682 -18.668 -21.646 1.00 56.12 199 ILE A O 1
ATOM 1617 N N . PRO A 1 200 ? -11.434 -19.999 -22.972 1.00 55.19 200 PRO A N 1
ATOM 1618 C CA . PRO A 1 200 ? -12.519 -20.931 -23.217 1.00 55.19 200 PRO A CA 1
ATOM 1619 C C . PRO A 1 200 ? -12.998 -21.509 -21.879 1.00 55.19 200 PRO A C 1
ATOM 1621 O O . PRO A 1 200 ? -12.188 -21.951 -21.063 1.00 55.19 200 PRO A O 1
ATOM 1624 N N . ILE A 1 201 ? -14.312 -21.476 -21.637 1.00 54.44 201 ILE A N 1
ATOM 1625 C CA . ILE A 1 201 ? -14.936 -21.820 -20.343 1.00 54.44 201 ILE A CA 1
ATOM 1626 C C . ILE A 1 201 ? -14.589 -23.246 -19.871 1.00 54.44 201 ILE A C 1
ATOM 1628 O O . ILE A 1 201 ? -14.627 -23.546 -18.684 1.00 54.44 201 ILE A O 1
ATOM 1632 N N . ASN A 1 202 ? -14.178 -24.106 -20.802 1.00 64.75 202 ASN A N 1
ATOM 1633 C CA . ASN A 1 202 ? -13.705 -25.471 -20.589 1.00 64.75 202 ASN A CA 1
ATOM 1634 C C . ASN A 1 202 ? -12.267 -25.582 -20.040 1.00 64.75 202 ASN A C 1
ATOM 1636 O O . ASN A 1 202 ? -11.770 -26.694 -19.926 1.00 64.75 202 ASN A O 1
ATOM 1640 N N . ILE A 1 203 ? -11.581 -24.468 -19.761 1.00 52.69 203 ILE A N 1
ATOM 1641 C CA . ILE A 1 203 ? -10.285 -24.447 -19.051 1.00 52.69 203 ILE A CA 1
ATOM 1642 C C . ILE A 1 203 ? -10.475 -24.118 -17.556 1.00 52.69 203 ILE A C 1
ATOM 1644 O O . ILE A 1 203 ? -9.577 -24.356 -16.753 1.00 52.69 203 ILE A O 1
ATOM 1648 N N . ILE A 1 204 ? -11.637 -23.575 -17.171 1.00 50.75 204 ILE A N 1
ATOM 1649 C CA . ILE A 1 204 ? -11.948 -23.160 -15.789 1.00 50.75 204 ILE A CA 1
ATOM 1650 C C . ILE A 1 204 ? -12.696 -24.264 -15.006 1.00 50.75 204 ILE A C 1
ATOM 1652 O O . ILE A 1 204 ? -12.738 -24.211 -13.778 1.00 50.75 204 ILE A O 1
ATOM 1656 N N . LEU A 1 205 ? -13.245 -25.271 -15.693 1.00 42.47 205 LEU A N 1
ATOM 1657 C CA . LEU A 1 205 ? -13.895 -26.458 -15.113 1.00 42.47 205 LEU A CA 1
ATOM 1658 C C . LEU A 1 205 ? -13.005 -27.693 -15.267 1.00 42.47 205 LEU A C 1
ATOM 1660 O O . LEU A 1 205 ? -13.032 -28.537 -14.345 1.00 42.47 205 LEU A O 1
#

Foldseek 3Di:
DQDFLQRDADLLPFQAEEEELLADDQDQDDDDLSCQVVVVVVCRGPPDDQADPVVRGRVSVVGNYHYDYDPDLHVDDLVVSLCSLLVVLLVCVVSVHHYHYRYRAQLSVLSNLVNVLVPDPQQVAEDEAEDQAPLCDCWDVVRDPDTDCSRRSNRVNSSVVSPHAYEYAAHNDYDPVSVVVCVVVVVRYHYHHDDPPPPPPVVVD

Radius of gyration: 18.69 Å; chains: 1; bounding box: 44×45×46 Å

Sequence (205 aa):
MIDRIINTKNIKDADVVILSAPYEHSVSFMGGTAQGPKKIINCLDNNLELFDVELHCEPAKKIKTAHIKITELNKLIPEKAAKKINSEYQKLLNDNKFVIMLGGEHTVSFGALEAISKRENPKDITILQIDAHQDLRDDSCDYDEKCDKFAHSCVMRRIHELGFHIIQVGIRTYSKYEYEYWQKNKKTITVFEWTKKEIPINIIL

Secondary structure (DSSP, 8-state):
---SSS--S-GGG-SEEEEEE---SS-SS---GGGHHHHHHHHHHHS--S-BTTTTB-HHHHS-EEEEE--SGGGS-HHHHHHHHHHHHHHHHHTT-EEEEEESSTHHHHHHHHHHHTTS-GGG-EEEEE-SB----S-STTT-SS--TTSGGGHHHHHHHTT-EEEEEEE-B--HHHHHHHHHTTTTEEEEE--SS---GGGT-

InterPro domains:
  IPR006035 Ureohyd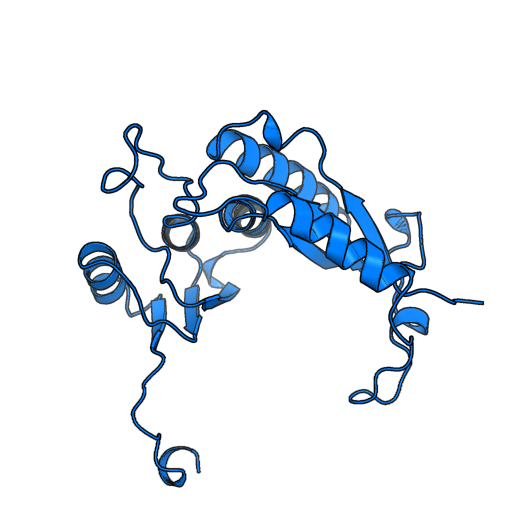rolase [PF00491] (14-197)
  IPR006035 Ureohydrolase [PS51409] (4-205)
  IPR006035 Ureohydrolase [PTHR11358] (12-191)
  IPR023696 Ureohydrolase domain superfamily [SSF52768] (10-190)

Organism: NCBI:txid1974728